Protein AF-0000000087358568 (afdb_homodimer)

Foldseek 3Di:
DAADAAWDDDPVWWDFDPDLVQAQPPPSDTWIWTAHCAAQRHRWIWTFHPDDPPDDGSNDTGTPDDGDPPVSRVVRNVVRVVVVVVVVVVVVVVVVVVVVVVVVVVVVVVVVVVVD/DAADAAWDDDPVWWDFDPDLVQAQPPPSDTWIWTAHCAAQRHRWIWTFHPDDPPDDGSNDTGTPDDGDPPVSRVVRNVVRVVVVVVVVVVVVVVVVVVVVVVVVVVVVVVVVVVVD

Radius of gyration: 25.78 Å; Cα contacts (8 Å, |Δi|>4): 373; chains: 2; bounding box: 63×75×45 Å

Structure (mmCIF, N/CA/C/O backbone):
data_AF-0000000087358568-model_v1
#
loop_
_entity.id
_entity.type
_entity.pdbx_description
1 polymer 'GRF-type domain-containing protein'
#
loop_
_atom_site.group_PDB
_atom_site.id
_atom_site.type_symbol
_atom_site.label_atom_id
_atom_site.label_alt_id
_atom_site.label_comp_id
_atom_site.label_asym_id
_atom_site.label_entity_id
_atom_site.label_seq_id
_atom_site.pdbx_PDB_ins_code
_atom_site.Cartn_x
_atom_site.Cartn_y
_atom_site.Cartn_z
_atom_site.occupancy
_atom_site.B_iso_or_equiv
_atom_site.auth_seq_id
_atom_site.auth_comp_id
_atom_site.auth_asym_id
_atom_site.auth_atom_id
_atom_site.pdbx_PDB_model_num
ATOM 1 N N . MET A 1 1 ? 24.594 1.558 10.664 1 45.16 1 MET A N 1
ATOM 2 C CA . MET A 1 1 ? 24.156 2.598 9.742 1 45.16 1 MET A CA 1
ATOM 3 C C . MET A 1 1 ? 22.781 2.271 9.172 1 45.16 1 MET A C 1
ATOM 5 O O . MET A 1 1 ? 22.516 1.134 8.773 1 45.16 1 MET A O 1
ATOM 9 N N . GLN A 1 2 ? 21.75 3.072 9.531 1 59.12 2 GLN A N 1
ATOM 10 C CA . GLN A 1 2 ? 20.391 2.723 9.133 1 59.12 2 GLN A CA 1
ATOM 11 C C . GLN A 1 2 ? 20.172 2.982 7.645 1 59.12 2 GLN A C 1
ATOM 13 O O . GLN A 1 2 ? 20.578 4.027 7.125 1 59.12 2 GLN A O 1
ATOM 18 N N . ALA A 1 3 ? 19.938 2.023 6.828 1 69.56 3 ALA A N 1
ATOM 19 C CA . ALA A 1 3 ? 19.688 2.154 5.395 1 69.56 3 ALA A CA 1
ATOM 20 C C . ALA A 1 3 ? 18.656 3.24 5.117 1 69.56 3 ALA A C 1
ATOM 22 O O . ALA A 1 3 ? 17.734 3.453 5.914 1 69.56 3 ALA A O 1
ATOM 23 N N . ASN A 1 4 ? 18.891 4.086 4.066 1 77.19 4 ASN A N 1
ATOM 24 C CA . ASN A 1 4 ? 17.906 5.062 3.629 1 77.19 4 ASN A CA 1
ATOM 25 C C . ASN A 1 4 ? 16.578 4.398 3.291 1 77.19 4 ASN A C 1
ATOM 27 O O . ASN A 1 4 ? 16.547 3.264 2.809 1 77.19 4 ASN A O 1
ATOM 31 N N . PRO A 1 5 ? 15.484 4.992 3.674 1 82.12 5 PRO A N 1
ATOM 32 C CA . PRO A 1 5 ? 14.188 4.434 3.275 1 82.12 5 PRO A CA 1
ATOM 33 C C . PRO A 1 5 ? 14.062 4.254 1.765 1 82.12 5 PRO A C 1
ATOM 35 O O . PRO A 1 5 ? 14.672 5 0.998 1 82.12 5 PRO A O 1
ATOM 38 N N . GLY A 1 6 ? 13.297 3.209 1.368 1 88.44 6 GLY A N 1
ATOM 39 C CA . GLY A 1 6 ? 12.961 3.123 -0.044 1 88.44 6 GLY A CA 1
ATOM 40 C C . GLY A 1 6 ? 12.391 4.414 -0.601 1 88.44 6 GLY A C 1
ATOM 41 O O . GLY A 1 6 ? 11.648 5.121 0.089 1 88.44 6 GLY A O 1
ATOM 42 N N . THR A 1 7 ? 12.727 4.777 -1.845 1 90.31 7 THR A N 1
ATOM 43 C CA . THR A 1 7 ? 12.422 6.113 -2.346 1 90.31 7 THR A CA 1
ATOM 44 C C . THR A 1 7 ? 11.664 6.039 -3.668 1 90.31 7 THR A C 1
ATOM 46 O O . THR A 1 7 ? 11.648 4.992 -4.32 1 90.31 7 THR A O 1
ATOM 49 N N . THR A 1 8 ? 10.922 7.184 -3.893 1 87.31 8 THR A N 1
ATOM 50 C CA . THR A 1 8 ? 10.328 7.387 -5.211 1 87.31 8 THR A CA 1
ATOM 51 C C . THR A 1 8 ? 10.664 8.781 -5.742 1 87.31 8 THR A C 1
ATOM 53 O O . THR A 1 8 ? 11.055 9.664 -4.977 1 87.31 8 THR A O 1
ATOM 56 N N . ILE A 1 9 ? 10.594 8.828 -7.074 1 84.31 9 ILE A N 1
ATOM 57 C CA . ILE A 1 9 ? 10.852 10.117 -7.699 1 84.31 9 ILE A CA 1
ATOM 58 C C . ILE A 1 9 ? 9.578 10.961 -7.707 1 84.31 9 ILE A C 1
ATOM 60 O O . ILE A 1 9 ? 8.516 10.484 -8.117 1 84.31 9 ILE A O 1
ATOM 64 N N . ASP A 1 10 ? 9.703 12.117 -7.113 1 91.62 10 ASP A N 1
ATOM 65 C CA . ASP A 1 10 ? 8.633 13.109 -7.195 1 91.62 10 ASP A CA 1
ATOM 66 C C . ASP A 1 10 ? 9.148 14.43 -7.758 1 91.62 10 ASP A C 1
ATOM 68 O O . ASP A 1 10 ? 10.031 15.062 -7.172 1 91.62 10 ASP A O 1
ATOM 72 N N . ALA A 1 11 ? 8.594 14.852 -8.82 1 91.31 11 ALA A N 1
ATOM 73 C CA . ALA A 1 11 ? 9.086 16.016 -9.547 1 91.31 11 ALA A CA 1
ATOM 74 C C . ALA A 1 11 ? 9.023 17.281 -8.68 1 91.31 11 ALA A C 1
ATOM 76 O O . ALA A 1 11 ? 9.82 18.203 -8.852 1 91.31 11 ALA A O 1
ATOM 77 N N . SER A 1 12 ? 8.07 17.328 -7.746 1 91.44 12 SER A N 1
ATOM 78 C CA . SER A 1 12 ? 7.91 18.516 -6.898 1 91.44 12 SER A CA 1
ATOM 79 C C . SER A 1 12 ? 9.023 18.594 -5.859 1 91.44 12 SER A C 1
ATOM 81 O O . SER A 1 12 ? 9.203 19.641 -5.219 1 91.44 12 SER A O 1
ATOM 83 N N . PHE A 1 13 ? 9.742 17.547 -5.66 1 94.75 13 PHE A N 1
ATOM 84 C CA . PHE A 1 13 ? 10.812 17.469 -4.672 1 94.75 13 PHE A CA 1
ATOM 85 C C . PHE A 1 13 ? 11.922 16.531 -5.141 1 94.75 13 PHE A C 1
ATOM 87 O O . PHE A 1 13 ? 11.938 15.359 -4.785 1 94.75 13 PHE A O 1
ATOM 94 N N . CYS A 1 14 ? 12.695 17 -5.945 1 93.12 14 CYS A N 1
ATOM 95 C CA . CYS A 1 14 ? 13.742 16.156 -6.523 1 93.12 14 CYS A CA 1
ATOM 96 C C . CYS A 1 14 ? 15 16.969 -6.797 1 93.12 14 CYS A C 1
ATOM 98 O O . CYS A 1 14 ? 14.977 18.203 -6.734 1 93.12 14 CYS A O 1
ATOM 100 N N . GLY A 1 15 ? 16.047 16.234 -6.945 1 91.62 15 GLY A N 1
ATOM 101 C CA . GLY A 1 15 ? 17.312 16.875 -7.305 1 91.62 15 GLY A CA 1
ATOM 102 C C . GLY A 1 15 ? 18.266 17.016 -6.137 1 91.62 15 GLY A C 1
ATOM 103 O O . GLY A 1 15 ? 17.969 16.578 -5.027 1 91.62 15 GLY A O 1
ATOM 104 N N . ARG A 1 16 ? 19.453 17.672 -6.441 1 90.88 16 ARG A N 1
ATOM 105 C CA . ARG A 1 16 ? 20.484 17.844 -5.438 1 90.88 16 ARG A CA 1
ATOM 106 C C . ARG A 1 16 ? 20.156 19.016 -4.508 1 90.88 16 ARG A C 1
ATOM 108 O O . ARG A 1 16 ? 19.547 19.984 -4.93 1 90.88 16 ARG A O 1
ATOM 115 N N . VAL A 1 17 ? 20.531 18.766 -3.258 1 90.56 17 VAL A N 1
ATOM 116 C CA . VAL A 1 17 ? 20.359 19.859 -2.316 1 90.56 17 VAL A CA 1
ATOM 117 C C . VAL A 1 17 ? 21.281 21.016 -2.684 1 90.56 17 VAL A C 1
ATOM 119 O O . VAL A 1 17 ? 22.422 20.797 -3.1 1 90.56 17 VAL A O 1
ATOM 122 N N . VAL A 1 18 ? 20.891 22.219 -2.58 1 86.62 18 VAL A N 1
ATOM 123 C CA . VAL A 1 18 ? 21.672 23.391 -2.959 1 86.62 18 VAL A CA 1
ATOM 124 C C . VAL A 1 18 ? 22.547 23.844 -1.785 1 86.62 18 VAL A C 1
ATOM 126 O O . VAL A 1 18 ?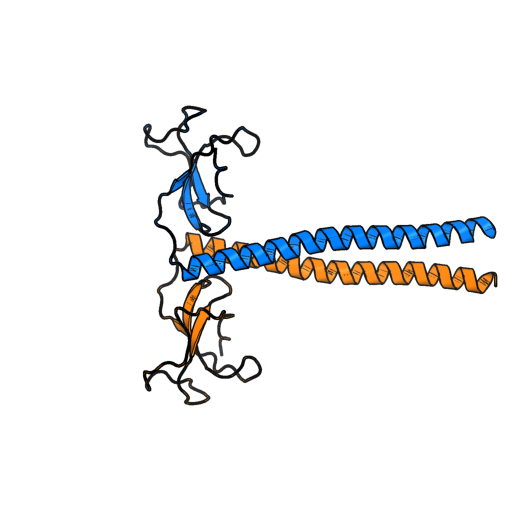 23.594 24.453 -1.98 1 86.62 18 VAL A O 1
ATOM 129 N N . ASP A 1 19 ? 22 23.5 -0.569 1 85.06 19 ASP A N 1
ATOM 130 C CA . ASP A 1 19 ? 22.719 23.875 0.644 1 85.06 19 ASP A CA 1
ATOM 131 C C . ASP A 1 19 ? 23.938 22.984 0.855 1 85.06 19 ASP A C 1
ATOM 133 O O . ASP A 1 19 ? 23.797 21.781 1.06 1 85.06 19 ASP A O 1
ATOM 137 N N . ALA A 1 20 ? 25.156 23.562 0.813 1 79.56 20 ALA A N 1
ATOM 138 C CA . ALA A 1 20 ? 26.422 22.844 0.893 1 79.56 20 ALA A CA 1
ATOM 139 C C . ALA A 1 20 ? 26.594 22.188 2.26 1 79.56 20 ALA A C 1
ATOM 141 O O . ALA A 1 20 ? 27.422 21.297 2.426 1 79.56 20 ALA A O 1
ATOM 142 N N . SER A 1 21 ? 25.797 22.547 3.201 1 86.25 21 SER A N 1
ATOM 143 C CA . SER A 1 21 ? 25.922 22 4.543 1 86.25 21 SER A CA 1
ATOM 144 C C . SER A 1 21 ? 25.25 20.625 4.652 1 86.25 21 SER A C 1
ATOM 146 O O . SER A 1 21 ? 25.5 19.875 5.598 1 86.25 21 SER A O 1
ATOM 148 N N . ILE A 1 22 ? 24.516 20.281 3.67 1 90.06 22 ILE A N 1
ATOM 149 C CA . ILE A 1 22 ? 23.812 19.016 3.701 1 90.06 22 ILE A CA 1
ATOM 150 C C . ILE A 1 22 ? 24.531 18 2.809 1 90.06 22 ILE A C 1
ATOM 152 O O . ILE A 1 22 ? 24.25 17.906 1.612 1 90.06 22 ILE A O 1
ATOM 156 N N . THR A 1 23 ? 25.609 17.406 3.387 1 88.56 23 THR A N 1
ATOM 157 C CA . THR A 1 23 ? 26.406 16.422 2.672 1 88.56 23 THR A CA 1
ATOM 158 C C . THR A 1 23 ? 26.375 15.078 3.393 1 88.56 23 THR A C 1
ATOM 160 O O . THR A 1 23 ? 26.078 15.016 4.59 1 88.56 23 THR A O 1
ATOM 163 N N . CYS A 1 24 ? 26.484 14.047 2.557 1 88.88 24 CYS A N 1
ATOM 164 C CA . CYS A 1 24 ? 26.547 12.734 3.188 1 88.88 24 CYS A CA 1
ATOM 165 C C . CYS A 1 24 ? 27.922 12.516 3.828 1 88.88 24 CYS A C 1
ATOM 167 O O . CYS A 1 24 ? 28.906 13.148 3.441 1 88.88 24 CYS A O 1
ATOM 169 N N . ARG A 1 25 ? 27.938 11.695 4.82 1 83.38 25 ARG A N 1
ATOM 170 C CA . ARG A 1 25 ? 29.109 11.516 5.668 1 83.38 25 ARG A CA 1
ATOM 171 C C . ARG A 1 25 ? 30.203 10.758 4.926 1 83.38 25 ARG A C 1
ATOM 173 O O . ARG A 1 25 ? 31.391 11.062 5.082 1 83.38 25 ARG A O 1
ATOM 180 N N . LEU A 1 26 ? 29.797 9.891 4.098 1 85.31 26 LEU A N 1
ATOM 181 C CA . LEU A 1 26 ? 30.797 9.008 3.492 1 85.31 26 LEU A CA 1
ATOM 182 C C . LEU A 1 26 ? 31.359 9.609 2.211 1 85.31 26 LEU A C 1
ATOM 184 O O . LEU A 1 26 ? 32.562 9.523 1.955 1 85.31 26 LEU A O 1
ATOM 188 N N . HIS A 1 27 ? 30.531 10.281 1.483 1 87.75 27 HIS A N 1
ATOM 189 C CA . HIS A 1 27 ? 30.938 10.75 0.165 1 87.75 27 HIS A CA 1
ATOM 190 C C . HIS A 1 27 ? 31.219 12.25 0.175 1 87.75 27 HIS A C 1
ATOM 192 O O . HIS A 1 27 ? 31.734 12.797 -0.803 1 87.75 27 HIS A O 1
ATOM 198 N N . LEU A 1 28 ? 30.875 12.844 1.197 1 86.44 28 LEU A N 1
ATOM 199 C CA . LEU A 1 28 ? 31.078 14.273 1.383 1 86.44 28 LEU A CA 1
ATOM 200 C C . LEU A 1 28 ? 30.531 15.062 0.194 1 86.44 28 LEU A C 1
ATOM 202 O O . LEU A 1 28 ? 31.156 16.031 -0.253 1 86.44 28 LEU A O 1
ATOM 206 N N . ALA A 1 29 ? 29.484 14.609 -0.396 1 87.88 29 ALA A N 1
ATOM 207 C CA . ALA A 1 29 ? 28.781 15.219 -1.527 1 87.88 29 ALA A CA 1
ATOM 208 C C . ALA A 1 29 ? 27.391 15.688 -1.131 1 87.88 29 ALA A C 1
ATOM 210 O O . ALA A 1 29 ? 26.812 15.172 -0.173 1 87.88 29 ALA A O 1
ATOM 211 N N . PRO A 1 30 ? 26.938 16.688 -1.842 1 90.5 30 PRO A N 1
ATOM 212 C CA . PRO A 1 30 ? 25.594 17.156 -1.533 1 90.5 30 PRO A CA 1
ATOM 213 C C . PRO A 1 30 ? 24.547 16.047 -1.586 1 90.5 30 PRO A C 1
ATOM 215 O O . PRO A 1 30 ? 24.609 15.18 -2.469 1 90.5 30 PRO A O 1
ATOM 218 N N . CYS A 1 31 ? 23.641 16.062 -0.651 1 91.38 31 CYS A N 1
ATOM 219 C CA . CYS A 1 31 ? 22.578 15.07 -0.596 1 91.38 31 CYS A CA 1
ATOM 220 C C . CYS A 1 31 ? 21.531 15.328 -1.675 1 91.38 31 CYS A C 1
ATOM 222 O O . CYS A 1 31 ? 21.547 16.375 -2.312 1 91.38 31 CYS A O 1
ATOM 224 N N . MET A 1 32 ? 20.797 14.305 -1.896 1 92.75 32 MET A N 1
ATOM 225 C CA . MET A 1 32 ? 19.688 14.352 -2.855 1 92.75 32 MET A CA 1
ATOM 226 C C . MET A 1 32 ? 18.344 14.445 -2.139 1 92.75 32 MET A C 1
ATOM 228 O O . MET A 1 32 ? 18.219 14.039 -0.983 1 92.75 32 MET A O 1
ATOM 232 N N . LYS A 1 33 ? 17.406 15.141 -2.865 1 94.19 33 LYS A N 1
ATOM 233 C CA . LYS A 1 33 ? 16.031 15.234 -2.393 1 94.19 33 LYS A CA 1
ATOM 234 C C . LYS A 1 33 ? 15.234 13.984 -2.777 1 94.19 33 LYS A C 1
ATOM 236 O O . LYS A 1 33 ? 15.141 13.641 -3.957 1 94.19 33 LYS A O 1
ATOM 241 N N . TYR A 1 34 ? 14.68 13.336 -1.65 1 93.44 34 TYR A N 1
ATOM 242 C CA . TYR A 1 34 ? 13.938 12.102 -1.885 1 93.44 34 TYR A CA 1
ATOM 243 C C . TYR A 1 34 ? 12.555 12.164 -1.245 1 93.44 34 TYR A C 1
ATOM 245 O O . TYR A 1 34 ? 12.328 12.953 -0.326 1 93.44 34 TYR A O 1
ATOM 253 N N . VAL A 1 35 ? 11.727 11.352 -1.866 1 96.81 35 VAL A N 1
ATOM 254 C CA . VAL A 1 35 ? 10.453 11.016 -1.228 1 96.81 35 VAL A CA 1
ATOM 255 C C . VAL A 1 35 ? 10.477 9.555 -0.774 1 96.81 35 VAL A C 1
ATOM 257 O O . VAL A 1 35 ? 10.789 8.664 -1.562 1 96.81 35 VAL A O 1
ATOM 260 N N . ALA A 1 36 ? 10.148 9.383 0.497 1 96.31 36 ALA A N 1
ATOM 261 C CA . ALA A 1 36 ? 10.133 8.023 1.019 1 96.31 36 ALA A CA 1
ATOM 262 C C . ALA A 1 36 ? 8.992 7.215 0.401 1 96.31 36 ALA A C 1
ATOM 264 O O . ALA A 1 36 ? 7.875 7.723 0.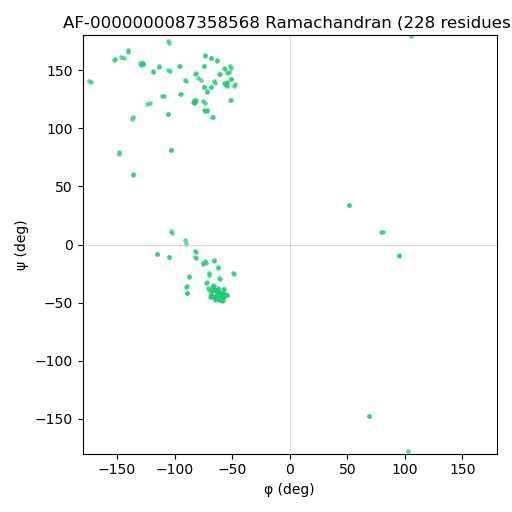25 1 96.31 36 ALA A O 1
ATOM 265 N N . PHE A 1 37 ? 9.312 6.035 0.029 1 97.44 37 PHE A N 1
ATOM 266 C CA . PHE A 1 37 ? 8.328 5.137 -0.561 1 97.44 37 PHE A CA 1
ATOM 267 C C . PHE A 1 37 ? 8.461 3.73 0.014 1 97.44 37 PHE A C 1
ATOM 269 O O . PHE A 1 37 ? 8.75 2.781 -0.717 1 97.44 37 PHE A O 1
ATOM 276 N N . GLU A 1 38 ? 8.281 3.76 1.285 1 95.81 38 GLU A N 1
ATOM 277 C CA . GLU A 1 38 ? 8.266 2.531 2.074 1 95.81 38 GLU A CA 1
ATOM 278 C C . GLU A 1 38 ? 7.859 2.807 3.518 1 95.81 38 GLU A C 1
ATOM 280 O O . GLU A 1 38 ? 8.148 3.877 4.059 1 95.81 38 GLU A O 1
ATOM 285 N N . GLY A 1 39 ? 7.117 1.971 4.016 1 96.81 39 GLY A N 1
ATOM 286 C CA . GLY A 1 39 ? 6.875 1.955 5.449 1 96.81 39 GLY A CA 1
ATOM 287 C C . GLY A 1 39 ? 6.066 3.146 5.93 1 96.81 39 GLY A C 1
ATOM 288 O O . GLY A 1 39 ? 5.266 3.705 5.18 1 96.81 39 GLY A O 1
ATOM 289 N N . ARG A 1 40 ? 6.289 3.629 7.145 1 97.25 40 ARG A N 1
ATOM 290 C CA . ARG A 1 40 ? 5.508 4.625 7.867 1 97.25 40 ARG A CA 1
ATOM 291 C C . ARG A 1 40 ? 5.762 6.027 7.32 1 97.25 40 ARG A C 1
ATOM 293 O O . ARG A 1 40 ? 4.988 6.949 7.578 1 97.25 40 ARG A O 1
ATOM 300 N N . GLY A 1 41 ? 6.797 6.129 6.598 1 97.44 41 GLY A N 1
ATOM 301 C CA . GLY A 1 41 ? 7.184 7.445 6.117 1 97.44 41 GLY A CA 1
ATOM 302 C C . GLY A 1 41 ? 6.824 7.676 4.66 1 97.44 41 GLY A C 1
ATOM 303 O O . GLY A 1 41 ? 7.211 8.688 4.07 1 97.44 41 GLY A O 1
ATOM 304 N N . THR A 1 42 ? 6.07 6.793 4.113 1 98.38 42 THR A N 1
ATOM 305 C CA . THR A 1 42 ? 5.695 6.898 2.709 1 98.38 42 THR A CA 1
ATOM 306 C C . THR A 1 42 ? 5.129 8.281 2.404 1 98.38 42 THR A C 1
ATOM 308 O O . THR A 1 42 ? 4.219 8.75 3.094 1 98.38 42 THR A O 1
ATOM 311 N N . GLY A 1 43 ? 5.719 8.922 1.464 1 97.94 43 GLY A N 1
ATOM 312 C CA . GLY A 1 43 ? 5.25 10.227 1.042 1 97.94 43 GLY A CA 1
ATOM 313 C C . GLY A 1 43 ? 5.98 11.375 1.717 1 97.94 43 GLY A C 1
ATOM 314 O O . GLY A 1 43 ? 5.82 12.531 1.332 1 97.94 43 GLY A O 1
ATOM 315 N N . ARG A 1 44 ? 6.809 11.125 2.711 1 97.88 44 ARG A N 1
ATOM 316 C CA . ARG A 1 44 ? 7.57 12.156 3.398 1 97.88 44 ARG A CA 1
ATOM 317 C C . ARG A 1 44 ? 8.836 12.516 2.621 1 97.88 44 ARG A C 1
ATOM 319 O O . ARG A 1 44 ? 9.484 11.641 2.055 1 97.88 44 ARG A O 1
ATOM 326 N N . ARG A 1 45 ? 9.188 13.75 2.709 1 96.81 45 ARG A N 1
ATOM 327 C CA . ARG A 1 45 ? 10.398 14.242 2.057 1 96.81 45 ARG A CA 1
ATOM 328 C C . ARG A 1 45 ? 11.602 14.141 2.984 1 96.81 45 ARG A C 1
ATOM 330 O O . ARG A 1 45 ? 11.484 14.359 4.191 1 96.81 45 ARG A O 1
ATOM 337 N N . PHE A 1 46 ? 12.695 13.766 2.367 1 95.44 46 PHE A N 1
ATOM 338 C CA . PHE A 1 46 ? 13.93 13.703 3.141 1 95.44 46 PHE A CA 1
ATOM 339 C C . PHE A 1 46 ? 15.141 13.938 2.246 1 95.44 46 PHE A C 1
ATOM 341 O O . PHE A 1 46 ? 15.047 13.828 1.022 1 95.44 46 PHE A O 1
ATOM 348 N N . TYR A 1 47 ? 16.266 14.328 2.846 1 93.38 47 TYR A N 1
ATOM 349 C CA . TYR A 1 47 ? 17.562 14.398 2.197 1 93.38 47 TYR A CA 1
ATOM 350 C C . TYR A 1 47 ? 18.359 13.125 2.447 1 93.38 47 TYR A C 1
ATOM 352 O O . TYR A 1 47 ? 18.453 12.648 3.584 1 93.38 47 TYR A O 1
ATOM 360 N N . GLY A 1 48 ? 18.875 12.562 1.343 1 91.31 48 GLY A N 1
ATOM 361 C CA . GLY A 1 48 ? 19.672 11.352 1.46 1 91.31 48 GLY A CA 1
ATOM 362 C C . GLY A 1 48 ? 20.875 11.328 0.527 1 91.31 48 GLY A C 1
ATOM 363 O O . GLY A 1 48 ? 21 12.203 -0.333 1 91.31 48 GLY A O 1
ATOM 364 N N . CYS A 1 49 ? 21.719 10.375 0.87 1 90.69 49 CYS A N 1
ATOM 365 C CA . CYS A 1 49 ? 22.922 10.219 0.061 1 90.69 49 CYS A CA 1
ATOM 366 C C . CYS A 1 49 ? 22.562 10.039 -1.41 1 90.69 49 CYS A C 1
ATOM 368 O O . CYS A 1 49 ? 21.656 9.281 -1.744 1 90.69 49 CYS A O 1
ATOM 370 N N . ALA A 1 50 ? 23.312 10.734 -2.309 1 85.25 50 ALA A N 1
ATOM 371 C CA . ALA A 1 50 ? 23.031 10.766 -3.744 1 85.25 50 ALA A CA 1
ATOM 372 C C . ALA A 1 50 ? 23.594 9.531 -4.441 1 85.25 50 ALA A C 1
ATOM 374 O O . ALA A 1 50 ? 23.297 9.289 -5.617 1 85.25 50 ALA A O 1
ATOM 375 N N . VAL A 1 51 ? 24.297 8.734 -3.766 1 78.19 51 VAL A N 1
ATOM 376 C CA . VAL A 1 51 ? 25 7.633 -4.418 1 78.19 51 VAL A CA 1
ATOM 377 C C . VAL A 1 51 ? 23.984 6.57 -4.848 1 78.19 51 VAL A C 1
ATOM 379 O O . VAL A 1 51 ? 23.094 6.215 -4.086 1 78.19 51 VAL A O 1
ATOM 382 N N . PRO A 1 52 ? 24.141 6.152 -6.156 1 68.12 52 PRO A N 1
ATOM 383 C CA . PRO A 1 52 ? 23.172 5.227 -6.738 1 68.12 52 PRO A CA 1
ATOM 384 C C . PRO A 1 52 ? 22.953 3.988 -5.871 1 68.12 52 PRO A C 1
ATOM 386 O O . PRO A 1 52 ? 23.781 3.664 -5.023 1 68.12 52 PRO A O 1
ATOM 389 N N . GLN A 1 53 ? 21.781 3.445 -6.039 1 61.47 53 GLN A N 1
ATOM 390 C CA . GLN A 1 53 ? 21.297 2.299 -5.281 1 61.47 53 GLN A CA 1
ATOM 391 C C . GLN A 1 53 ? 22.328 1.176 -5.254 1 61.47 53 GLN A C 1
ATOM 393 O O . GLN A 1 53 ? 22.438 0.44 -4.27 1 61.47 53 GLN A O 1
ATOM 398 N N . ASP A 1 54 ? 23.203 1.197 -6.285 1 66 54 ASP A N 1
ATOM 399 C CA . ASP A 1 54 ? 24.188 0.119 -6.395 1 66 54 ASP A CA 1
ATOM 400 C C . ASP A 1 54 ? 25.469 0.468 -5.648 1 66 54 ASP A C 1
ATOM 402 O O . ASP A 1 54 ? 26.344 -0.382 -5.484 1 66 54 ASP A O 1
ATOM 406 N N . GLY A 1 55 ? 25.438 1.608 -5.07 1 74.25 55 GLY A N 1
ATOM 407 C CA . GLY A 1 55 ? 26.594 2.021 -4.305 1 74.25 55 GLY A CA 1
ATOM 408 C C . GLY A 1 55 ? 26.391 1.93 -2.805 1 74.25 55 GLY A C 1
ATOM 409 O O . GLY A 1 55 ? 25.344 1.461 -2.346 1 74.25 55 GLY A O 1
ATOM 410 N N . ILE A 1 56 ? 27.422 2.16 -2.047 1 77 56 ILE A N 1
ATOM 411 C CA . ILE A 1 56 ? 27.359 2.146 -0.589 1 77 56 ILE A CA 1
ATOM 412 C C . ILE A 1 56 ? 26.5 3.316 -0.106 1 77 56 ILE A C 1
ATOM 414 O O . ILE A 1 56 ? 26.828 4.48 -0.366 1 77 56 ILE A O 1
ATOM 418 N N . ASP A 1 57 ? 25.328 3.018 0.418 1 75.75 57 ASP A N 1
ATOM 419 C CA . ASP A 1 57 ? 24.484 4.051 0.989 1 75.75 57 ASP A CA 1
ATOM 420 C C . ASP A 1 57 ? 25 4.512 2.348 1 75.75 57 ASP A C 1
ATOM 422 O O . ASP A 1 57 ? 25.281 3.688 3.221 1 75.75 57 ASP A O 1
ATOM 426 N N . CYS A 1 58 ? 25.266 5.734 2.537 1 83.25 58 CYS A N 1
ATOM 427 C CA . CYS A 1 58 ? 25.797 6.32 3.766 1 83.25 58 CYS A CA 1
ATOM 428 C C . CYS A 1 58 ? 24.812 6.125 4.922 1 83.25 58 CYS A C 1
ATOM 430 O O . CYS A 1 58 ? 25.203 6.223 6.09 1 83.25 58 CYS A O 1
ATOM 432 N N . GLY A 1 59 ? 23.578 5.859 4.582 1 79.44 59 GLY A N 1
ATOM 433 C CA . GLY A 1 59 ? 22.547 5.68 5.598 1 79.44 59 GLY A CA 1
ATOM 434 C C . GLY A 1 59 ? 22.031 6.992 6.164 1 79.44 59 GLY A C 1
ATOM 435 O O . GLY A 1 59 ? 21.359 7.004 7.191 1 79.44 59 GLY A O 1
ATOM 436 N N . VAL A 1 60 ? 22.438 8.039 5.48 1 83 60 VAL A N 1
ATOM 437 C CA . VAL A 1 60 ? 22 9.344 5.984 1 83 60 VAL A CA 1
ATOM 438 C C . VAL A 1 60 ? 20.578 9.633 5.5 1 83 60 VAL A C 1
ATOM 440 O O . VAL A 1 60 ? 20.266 9.469 4.316 1 83 60 VAL A O 1
ATOM 443 N N . ALA A 1 61 ? 19.688 9.891 6.387 1 88.12 61 ALA A N 1
ATOM 444 C CA . ALA A 1 61 ? 18.359 10.375 6.074 1 88.12 61 ALA A CA 1
ATOM 445 C C . ALA A 1 61 ? 17.953 11.516 7.008 1 88.12 61 ALA A C 1
ATOM 447 O O . ALA A 1 61 ? 17.844 11.32 8.219 1 88.12 61 ALA A O 1
ATOM 448 N N . GLN A 1 62 ? 17.906 12.664 6.434 1 92.56 62 GLN A N 1
ATOM 449 C CA . GLN A 1 62 ? 17.422 13.82 7.18 1 92.56 62 GLN A CA 1
ATOM 450 C C . GLN A 1 62 ? 16.016 14.211 6.734 1 92.56 62 GLN A C 1
ATOM 452 O O . GLN A 1 62 ? 15.844 14.836 5.68 1 92.56 62 GLN A O 1
ATOM 457 N N . TRP A 1 63 ? 15.039 14.047 7.594 1 95.56 63 TRP A N 1
ATOM 458 C CA . TRP A 1 63 ? 13.633 14.266 7.25 1 95.56 63 TRP A CA 1
ATOM 459 C C . TRP A 1 63 ? 13.328 15.758 7.141 1 95.56 63 TRP A C 1
ATOM 461 O O . TRP A 1 63 ? 13.766 16.547 7.977 1 95.56 63 TRP A O 1
ATOM 471 N N . VAL A 1 64 ? 12.625 16.016 6.113 1 95.88 64 VAL A N 1
ATOM 472 C CA . VAL A 1 64 ? 12.133 17.375 5.891 1 95.88 64 VAL A CA 1
ATOM 473 C C . VAL A 1 64 ? 10.773 17.547 6.566 1 95.88 64 VAL A C 1
ATOM 475 O O . VAL A 1 64 ? 10.523 18.562 7.223 1 95.88 64 VAL A O 1
ATOM 478 N N . ASP A 1 65 ? 9.984 16.578 6.445 1 97.19 65 ASP A N 1
ATOM 479 C CA . ASP A 1 65 ? 8.617 16.625 6.969 1 97.19 65 ASP A CA 1
ATOM 480 C C . ASP A 1 65 ? 8.539 15.984 8.352 1 97.19 65 ASP A C 1
ATOM 482 O O . ASP A 1 65 ? 9.289 15.055 8.656 1 97.19 65 ASP A O 1
ATOM 486 N N . ALA A 1 66 ? 7.543 16.438 9.133 1 97.56 66 ALA A N 1
ATOM 487 C CA . ALA A 1 66 ? 7.211 15.797 10.398 1 97.56 66 ALA A CA 1
ATOM 488 C C . ALA A 1 66 ? 6.605 14.414 10.156 1 97.56 66 ALA A C 1
ATOM 490 O O . ALA A 1 66 ? 6.156 14.109 9.055 1 97.56 66 ALA A O 1
ATOM 491 N N . PRO A 1 67 ? 6.672 13.617 11.25 1 97.88 67 PRO A N 1
ATOM 492 C CA . PRO A 1 67 ? 6.012 12.312 11.094 1 97.88 67 PRO A CA 1
ATOM 493 C C . PRO A 1 67 ? 4.52 12.445 10.797 1 97.88 67 PRO A C 1
ATOM 495 O O . PRO A 1 67 ? 3.873 13.391 11.266 1 97.88 67 PRO A O 1
ATOM 498 N N . TRP A 1 68 ? 4.082 11.547 10.055 1 98.06 68 TRP A N 1
ATOM 499 C CA . TRP A 1 68 ? 2.643 11.477 9.812 1 98.06 68 TRP A CA 1
ATOM 500 C C . TRP A 1 68 ? 1.889 11.188 11.109 1 98.06 68 TRP A C 1
ATOM 502 O O . TRP A 1 68 ? 2.463 10.656 12.062 1 98.06 68 TRP A O 1
ATOM 512 N N . PRO A 1 69 ? 0.527 11.562 11.086 1 97 69 PRO A N 1
ATOM 513 C CA . PRO A 1 69 ? -0.271 11.133 12.242 1 97 69 PRO A CA 1
ATOM 514 C C . PRO A 1 69 ? -0.235 9.625 12.453 1 97 69 PRO A C 1
ATOM 516 O O . PRO A 1 69 ? -0.099 8.859 11.492 1 97 69 PRO A O 1
ATOM 519 N N . SER A 1 70 ? -0.411 9.227 13.703 1 96.75 70 SER A N 1
ATOM 520 C CA . SER A 1 70 ? -0.262 7.824 14.078 1 96.75 70 SER A CA 1
ATOM 521 C C . SER A 1 70 ? -1.207 6.938 13.273 1 96.75 70 SER A C 1
ATOM 523 O O . SER A 1 70 ? -0.846 5.82 12.898 1 96.75 70 SER A O 1
ATOM 525 N N . ILE A 1 71 ? -2.367 7.422 13.047 1 96.81 71 ILE A N 1
ATOM 526 C CA . ILE A 1 71 ? -3.359 6.621 12.336 1 96.81 71 ILE A CA 1
ATOM 527 C C . ILE A 1 71 ? -2.877 6.344 10.914 1 96.81 71 ILE A C 1
ATOM 529 O O . ILE A 1 71 ? -2.975 5.215 10.43 1 96.81 71 ILE A O 1
ATOM 533 N N . LEU A 1 72 ? -2.373 7.355 10.273 1 97.75 72 LEU A N 1
ATOM 534 C CA . LEU A 1 72 ? -1.848 7.172 8.93 1 97.75 72 LEU A CA 1
ATOM 535 C C . LEU A 1 72 ? -0.645 6.234 8.938 1 97.75 72 LEU A C 1
ATOM 537 O O . LEU A 1 72 ? -0.496 5.402 8.039 1 97.75 72 LEU A O 1
ATOM 541 N N . GLN A 1 73 ? 0.194 6.355 9.922 1 97.88 73 GLN A N 1
ATOM 542 C CA . GLN A 1 73 ? 1.358 5.48 10.008 1 97.88 73 GLN A CA 1
ATOM 543 C C . GLN A 1 73 ? 0.941 4.016 10.078 1 97.88 73 GLN A C 1
ATOM 545 O O . GLN A 1 73 ? 1.531 3.164 9.406 1 97.88 73 GLN A O 1
ATOM 550 N N . ARG A 1 74 ? 0.004 3.754 10.867 1 97.06 74 ARG A N 1
ATOM 551 C CA . ARG A 1 74 ? -0.483 2.385 10.992 1 97.06 74 ARG A CA 1
ATOM 552 C C . ARG A 1 74 ? -1.071 1.889 9.672 1 97.06 74 ARG A C 1
ATOM 554 O O . ARG A 1 74 ? -0.877 0.731 9.297 1 97.06 74 ARG A O 1
ATOM 561 N N . CYS A 1 75 ? -1.783 2.738 9.008 1 97.94 75 CYS A N 1
ATOM 562 C CA . CYS A 1 75 ? -2.352 2.361 7.719 1 97.94 75 CYS A CA 1
ATOM 563 C C . CYS A 1 75 ? -1.253 2.07 6.703 1 97.94 75 CYS A C 1
ATOM 565 O O . CYS A 1 75 ? -1.332 1.091 5.957 1 97.94 75 CYS A O 1
ATOM 567 N N . LEU A 1 76 ? -0.285 2.891 6.672 1 98.06 76 LEU A N 1
ATOM 568 C CA . LEU A 1 76 ? 0.826 2.711 5.746 1 98.06 76 LEU A CA 1
ATOM 569 C C . LEU A 1 76 ? 1.554 1.399 6.016 1 98.06 76 LEU A C 1
ATOM 571 O O . LEU A 1 76 ? 1.872 0.657 5.086 1 98.06 76 LEU A O 1
ATOM 575 N N . GLU A 1 77 ? 1.785 1.128 7.242 1 97.25 77 GLU A N 1
ATOM 576 C CA . GLU A 1 77 ? 2.402 -0.144 7.609 1 97.25 77 GLU A CA 1
ATOM 577 C C . GLU A 1 77 ? 1.565 -1.323 7.121 1 97.25 77 GLU A C 1
ATOM 579 O O . GLU A 1 77 ? 2.102 -2.285 6.566 1 97.25 77 GLU A O 1
ATOM 584 N N . LYS A 1 78 ? 0.349 -1.226 7.273 1 97.44 78 LYS A N 1
ATOM 585 C CA . LYS A 1 78 ? -0.556 -2.311 6.902 1 97.44 78 LYS A CA 1
ATOM 586 C C . LYS A 1 78 ? -0.57 -2.525 5.395 1 97.44 78 LYS A C 1
ATOM 588 O O . LYS A 1 78 ? -0.536 -3.664 4.922 1 97.44 78 LYS A O 1
ATOM 593 N N . ILE A 1 79 ? -0.649 -1.487 4.648 1 97.5 79 ILE A N 1
ATOM 594 C CA . ILE A 1 79 ? -0.731 -1.649 3.199 1 97.5 79 ILE A CA 1
ATOM 595 C C . ILE A 1 79 ? 0.58 -2.225 2.67 1 97.5 79 ILE A C 1
ATOM 597 O O . ILE A 1 79 ? 0.576 -3.072 1.773 1 97.5 79 ILE A O 1
ATOM 601 N N . TRP A 1 80 ? 1.677 -1.845 3.219 1 97.69 80 TRP A N 1
ATOM 602 C CA . TRP A 1 80 ? 2.957 -2.412 2.803 1 97.69 80 TRP A CA 1
ATOM 603 C C . TRP A 1 80 ? 3.047 -3.887 3.182 1 97.69 80 TRP A C 1
ATOM 605 O O . TRP A 1 80 ? 3.588 -4.695 2.426 1 97.69 80 TRP A O 1
ATOM 615 N N . GLU A 1 81 ? 2.559 -4.219 4.34 1 97.5 81 GLU A N 1
ATOM 616 C CA . GLU A 1 81 ? 2.5 -5.621 4.73 1 97.5 81 GLU A CA 1
ATOM 617 C C . GLU A 1 81 ? 1.664 -6.434 3.746 1 97.5 81 GLU A C 1
ATOM 619 O O . GLU A 1 81 ? 2.076 -7.516 3.316 1 97.5 81 GLU A O 1
ATOM 624 N N . MET A 1 82 ? 0.542 -5.879 3.426 1 97.38 82 MET A N 1
ATOM 625 C CA . MET A 1 82 ? -0.336 -6.547 2.469 1 97.38 82 MET A CA 1
ATOM 626 C C . MET A 1 82 ? 0.362 -6.727 1.125 1 97.38 82 MET A C 1
ATOM 628 O O . MET A 1 82 ? 0.296 -7.805 0.527 1 97.38 82 MET A O 1
ATOM 632 N N . PHE A 1 83 ? 1.004 -5.703 0.671 1 97.56 83 PHE A N 1
ATOM 633 C CA . PHE A 1 83 ? 1.728 -5.793 -0.592 1 97.56 83 PHE A CA 1
ATOM 634 C C . PHE A 1 83 ? 2.809 -6.867 -0.523 1 97.56 83 PHE A C 1
ATOM 636 O O . PHE A 1 83 ? 2.914 -7.707 -1.42 1 97.56 83 PHE A O 1
ATOM 643 N N . HIS A 1 84 ? 3.592 -6.848 0.532 1 97.44 84 HIS A N 1
ATOM 644 C CA . HIS A 1 84 ? 4.684 -7.809 0.666 1 97.44 84 HIS A CA 1
ATOM 645 C C . HIS A 1 84 ? 4.152 -9.234 0.773 1 97.44 84 HIS A C 1
ATOM 647 O O . HIS A 1 84 ? 4.75 -10.164 0.231 1 97.44 84 HIS A O 1
ATOM 653 N N . GLU A 1 85 ? 3.104 -9.422 1.461 1 97.25 85 GLU A N 1
ATOM 654 C CA . GLU A 1 85 ? 2.488 -10.742 1.577 1 97.25 85 GLU A CA 1
ATOM 655 C C . GLU A 1 85 ? 2.082 -11.289 0.21 1 97.25 85 GLU A C 1
ATOM 657 O O . GLU A 1 85 ? 2.357 -12.445 -0.111 1 97.25 85 GLU A O 1
ATOM 662 N N . GLU A 1 86 ? 1.482 -10.43 -0.552 1 96.88 86 GLU A N 1
ATOM 663 C CA . GLU A 1 86 ? 1.048 -10.859 -1.876 1 96.88 86 GLU A CA 1
ATOM 664 C C . GLU A 1 86 ? 2.24 -11.125 -2.791 1 96.88 86 GLU A C 1
ATOM 666 O O . GLU A 1 86 ? 2.24 -12.086 -3.562 1 96.88 86 GLU A O 1
ATOM 671 N N . ASN A 1 87 ? 3.143 -10.258 -2.709 1 96.19 87 ASN A N 1
ATOM 672 C CA . ASN A 1 87 ? 4.344 -10.406 -3.527 1 96.19 87 ASN A CA 1
ATOM 673 C C . ASN A 1 87 ? 5.098 -11.688 -3.191 1 96.19 87 ASN A C 1
ATOM 675 O O . ASN A 1 87 ? 5.43 -12.469 -4.082 1 96.19 87 ASN A O 1
ATOM 679 N N . CYS A 1 88 ? 5.301 -11.961 -1.963 1 96.88 88 CYS A N 1
ATOM 680 C CA . CYS A 1 88 ? 5.965 -13.188 -1.516 1 96.88 88 CYS A CA 1
ATOM 681 C C . CYS A 1 88 ? 5.125 -14.414 -1.84 1 96.88 88 CYS A C 1
ATOM 683 O O . CYS A 1 88 ? 5.652 -15.422 -2.309 1 96.88 88 CYS A O 1
ATOM 685 N N . GLY A 1 89 ? 3.846 -14.297 -1.557 1 95.94 89 GLY A N 1
ATOM 686 C CA . GLY A 1 89 ? 2.943 -15.391 -1.872 1 95.94 89 GLY A CA 1
ATOM 687 C C . GLY A 1 89 ? 3 -15.812 -3.328 1 95.94 89 GLY A C 1
ATOM 688 O O . GLY A 1 89 ? 3.041 -17 -3.635 1 95.94 89 GLY A O 1
ATOM 689 N N . ARG A 1 90 ? 3.035 -14.938 -4.195 1 96.06 90 ARG A N 1
ATOM 690 C CA . ARG A 1 90 ? 3.082 -15.227 -5.625 1 96.06 90 ARG A CA 1
ATOM 691 C C . ARG A 1 90 ? 4.355 -15.977 -5.996 1 96.06 90 ARG A C 1
ATOM 693 O O . ARG A 1 90 ? 4.32 -16.922 -6.785 1 96.06 90 ARG A O 1
ATOM 700 N N . VAL A 1 91 ? 5.418 -15.547 -5.363 1 96.56 91 VAL A N 1
ATOM 701 C CA . VAL A 1 91 ? 6.707 -16.188 -5.594 1 96.56 91 VAL A CA 1
ATOM 702 C C . VAL A 1 91 ? 6.664 -17.625 -5.098 1 96.56 91 VAL A C 1
ATOM 704 O O . VAL A 1 91 ? 7.086 -18.547 -5.801 1 96.56 91 VAL A O 1
ATOM 707 N N . ILE A 1 92 ? 6.164 -17.797 -3.979 1 97.06 92 ILE A N 1
ATOM 708 C CA . ILE A 1 92 ? 6.078 -19.125 -3.355 1 97.06 92 ILE A CA 1
ATOM 709 C C . ILE A 1 92 ? 5.164 -20.016 -4.184 1 97.06 92 ILE A C 1
ATOM 711 O O . ILE A 1 92 ? 5.488 -21.188 -4.43 1 97.06 92 ILE A O 1
ATOM 715 N N . ASP A 1 93 ? 4.07 -19.469 -4.531 1 96.31 93 ASP A N 1
ATOM 716 C CA . ASP A 1 93 ? 3.121 -20.219 -5.34 1 96.31 93 ASP A CA 1
ATOM 717 C C . ASP A 1 93 ? 3.762 -20.688 -6.645 1 96.31 93 ASP A C 1
ATOM 719 O O . ASP A 1 93 ? 3.549 -21.828 -7.074 1 96.31 93 ASP A O 1
ATOM 723 N N . HIS A 1 94 ? 4.496 -19.844 -7.219 1 95.62 94 HIS A N 1
ATOM 724 C CA . HIS A 1 94 ? 5.18 -20.203 -8.453 1 95.62 94 HIS A CA 1
ATOM 725 C C . HIS A 1 94 ? 6.125 -21.375 -8.242 1 95.62 94 HIS A C 1
ATOM 727 O O . HIS A 1 94 ? 6.145 -22.312 -9.039 1 95.62 94 HIS A O 1
ATOM 733 N N . ALA A 1 95 ? 6.867 -21.359 -7.258 1 96.44 95 ALA A N 1
ATOM 734 C CA . ALA A 1 95 ? 7.809 -22.422 -6.949 1 96.44 95 ALA A CA 1
ATOM 735 C C . ALA A 1 95 ? 7.078 -23.75 -6.715 1 96.44 95 ALA A C 1
ATOM 737 O O . ALA A 1 95 ? 7.516 -24.797 -7.184 1 96.44 95 ALA A O 1
ATOM 738 N N . LYS A 1 96 ? 6.066 -23.703 -5.945 1 95.81 96 LYS A N 1
ATOM 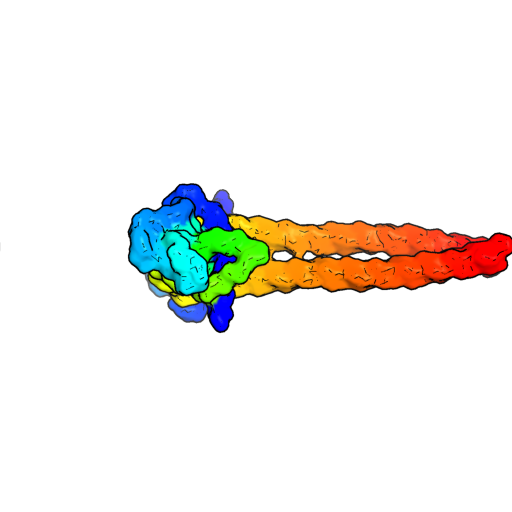739 C CA . LYS A 1 96 ? 5.262 -24.891 -5.656 1 95.81 96 LYS A CA 1
ATOM 740 C C . LYS A 1 96 ? 4.691 -25.484 -6.938 1 95.81 96 LYS A C 1
ATOM 742 O O . LYS A 1 96 ? 4.754 -26.703 -7.137 1 95.81 96 LYS A O 1
ATOM 747 N N . TYR A 1 97 ? 4.156 -24.641 -7.711 1 94.06 97 TYR A N 1
ATOM 748 C CA . TYR A 1 97 ? 3.559 -25.078 -8.961 1 94.06 97 TYR A CA 1
ATOM 749 C C . TYR A 1 97 ? 4.605 -25.719 -9.867 1 94.06 97 TYR A C 1
ATOM 751 O O . TYR A 1 97 ? 4.367 -26.766 -10.461 1 94.06 97 TYR A O 1
ATOM 759 N N . LYS A 1 98 ? 5.668 -25.109 -9.977 1 95.81 98 LYS A N 1
ATOM 760 C CA . LYS A 1 98 ? 6.754 -25.656 -10.781 1 95.81 98 LYS A CA 1
ATOM 761 C C . LYS A 1 98 ? 7.148 -27.062 -10.297 1 95.81 98 LYS A C 1
ATOM 763 O O . LYS A 1 98 ? 7.355 -27.969 -11.102 1 95.81 98 LYS A O 1
ATOM 768 N N . LYS A 1 99 ? 7.25 -27.266 -9.078 1 96.94 99 LYS A N 1
ATOM 769 C CA . LYS A 1 99 ? 7.609 -28.562 -8.5 1 96.94 99 LYS A CA 1
ATOM 770 C C . LYS A 1 99 ? 6.562 -29.625 -8.836 1 96.94 99 LYS A C 1
ATOM 772 O O . LYS A 1 99 ? 6.906 -30.75 -9.203 1 96.94 99 LYS A O 1
ATOM 777 N N . GLU A 1 100 ? 5.359 -29.219 -8.703 1 96.19 100 GLU A N 1
ATOM 778 C CA . GLU A 1 100 ? 4.27 -30.141 -9.008 1 96.19 100 GLU A CA 1
ATOM 779 C C . GLU A 1 100 ? 4.266 -30.516 -10.484 1 96.19 100 GLU A C 1
ATOM 781 O O . GLU A 1 100 ? 4.082 -31.688 -10.828 1 96.19 100 GLU A O 1
ATOM 786 N N . LEU A 1 101 ? 4.367 -29.625 -11.289 1 95.56 101 LEU A N 1
ATOM 787 C CA . LEU A 1 101 ? 4.402 -29.891 -12.727 1 95.56 101 LEU A CA 1
ATOM 788 C C . LEU A 1 101 ? 5.59 -30.766 -13.086 1 95.56 101 LEU A C 1
ATOM 790 O O . LEU A 1 101 ? 5.461 -31.688 -13.898 1 95.56 101 LEU A O 1
ATOM 794 N N . ASP A 1 102 ? 6.73 -30.516 -12.523 1 96.31 102 ASP A N 1
ATOM 795 C CA . ASP A 1 102 ? 7.91 -31.344 -12.758 1 96.31 102 ASP A CA 1
ATOM 796 C C . ASP A 1 102 ? 7.652 -32.781 -12.359 1 96.31 102 ASP A C 1
ATOM 798 O O . ASP A 1 102 ? 8.055 -33.719 -13.07 1 96.31 102 ASP A O 1
ATOM 802 N N . LYS A 1 103 ? 7.039 -32.969 -11.258 1 96.06 103 LYS A N 1
ATOM 803 C CA . LYS A 1 103 ? 6.715 -34.281 -10.773 1 96.06 103 LYS A CA 1
ATOM 804 C C . LYS A 1 103 ? 5.832 -35.031 -11.766 1 96.06 103 LYS A C 1
ATOM 806 O O . LYS A 1 103 ? 6.121 -36.188 -12.133 1 96.06 103 LYS A O 1
ATOM 811 N N . VAL A 1 104 ? 4.746 -34.406 -12.266 1 95.31 104 VAL A N 1
ATOM 812 C CA . VAL A 1 104 ? 3.805 -35.094 -13.156 1 95.31 104 VAL A CA 1
ATOM 813 C C . VAL A 1 104 ? 4.461 -35.312 -14.516 1 95.31 104 VAL A C 1
ATOM 815 O O . VAL A 1 104 ? 4.23 -36.344 -15.156 1 95.31 104 VAL A O 1
ATOM 818 N N . ASN A 1 105 ? 5.207 -34.344 -14.898 1 94.69 105 ASN A N 1
ATOM 819 C CA . ASN A 1 105 ? 5.922 -34.531 -16.156 1 94.69 105 ASN A CA 1
ATOM 820 C C . ASN A 1 105 ? 6.898 -35.688 -16.094 1 94.69 105 ASN A C 1
ATOM 822 O O . ASN A 1 105 ? 7.047 -36.438 -17.062 1 94.69 105 ASN A O 1
ATOM 826 N N . LYS A 1 106 ? 7.562 -35.875 -14.961 1 95.75 106 LYS A N 1
ATOM 827 C CA . LYS A 1 106 ? 8.461 -37 -14.781 1 95.75 106 LYS A CA 1
ATOM 828 C C . LYS A 1 106 ? 7.695 -38.312 -14.836 1 95.75 106 LYS A C 1
ATOM 830 O O . LYS A 1 106 ? 8.172 -39.312 -15.43 1 95.75 106 LYS A O 1
ATOM 835 N N . GLN A 1 107 ? 6.602 -38.375 -14.227 1 94 107 GLN A N 1
ATOM 836 C CA . GLN A 1 107 ? 5.746 -39.531 -14.281 1 94 107 GLN A CA 1
ATOM 837 C C . GLN A 1 107 ? 5.336 -39.844 -15.719 1 94 107 GLN A C 1
ATOM 839 O O . GLN A 1 107 ? 5.348 -41.031 -16.125 1 94 107 GLN A O 1
ATOM 844 N N . LEU A 1 108 ? 4.961 -38.844 -16.438 1 92.38 108 LEU A N 1
ATOM 845 C CA . LEU A 1 108 ? 4.559 -39 -17.828 1 92.38 108 LEU A CA 1
ATOM 846 C C . LEU A 1 108 ? 5.715 -39.5 -18.672 1 92.38 108 LEU A C 1
ATOM 848 O O . LEU A 1 108 ? 5.535 -40.406 -19.5 1 92.38 108 LEU A O 1
ATOM 852 N N . ASP A 1 109 ? 6.871 -38.906 -18.453 1 92.44 109 ASP A N 1
ATOM 853 C CA . ASP A 1 109 ? 8.055 -39.344 -19.172 1 92.44 109 ASP A CA 1
ATOM 854 C C . ASP A 1 109 ? 8.375 -40.812 -18.875 1 92.44 109 ASP A C 1
ATOM 856 O O . ASP A 1 109 ? 8.695 -41.562 -19.797 1 92.44 109 ASP A O 1
ATOM 860 N N . THR A 1 110 ? 8.328 -41.219 -17.594 1 91.88 110 THR A N 1
ATOM 861 C CA . THR A 1 110 ? 8.617 -42.594 -17.172 1 91.88 110 THR A CA 1
ATOM 862 C C . THR A 1 110 ? 7.637 -43.562 -17.828 1 91.88 110 THR A C 1
ATOM 864 O O . THR A 1 110 ? 8.047 -44.625 -18.328 1 91.88 110 THR A O 1
ATOM 867 N N . LEU A 1 111 ? 6.449 -43.219 -17.891 1 87 111 LEU A N 1
ATOM 868 C CA . LEU A 1 111 ? 5.438 -44.062 -18.5 1 87 111 LEU A CA 1
ATOM 869 C C . LEU A 1 111 ? 5.652 -44.156 -20.016 1 87 111 LEU A C 1
ATOM 871 O O . LEU A 1 111 ? 5.508 -45.219 -20.594 1 87 111 LEU A O 1
ATOM 875 N N . GLY A 1 112 ? 5.895 -43.031 -20.531 1 84.31 112 GLY A N 1
ATOM 876 C CA . GLY A 1 112 ? 6.195 -43 -21.953 1 84.31 112 GLY A CA 1
ATOM 877 C C . GLY A 1 112 ? 7.379 -43.875 -22.312 1 84.31 112 GLY A C 1
ATOM 878 O O . GLY A 1 112 ? 7.352 -44.594 -23.328 1 84.31 112 GLY A O 1
ATOM 879 N N . ASP A 1 113 ? 8.469 -43.812 -21.453 1 87.56 113 ASP A N 1
ATOM 880 C CA . ASP A 1 113 ? 9.68 -44.594 -21.688 1 87.56 113 ASP A CA 1
ATOM 881 C C . ASP A 1 113 ? 9.398 -46.094 -21.531 1 87.56 113 ASP A C 1
ATOM 883 O O . ASP A 1 113 ? 10 -46.938 -22.234 1 87.56 113 ASP A O 1
ATOM 887 N N . GLN A 1 114 ? 8.547 -46.469 -20.656 1 83.94 114 GLN A N 1
ATOM 888 C CA . GLN A 1 114 ? 8.227 -47.875 -20.391 1 83.94 114 GLN A CA 1
ATOM 889 C C . GLN A 1 114 ? 7.461 -48.469 -21.562 1 83.94 114 GLN A C 1
ATOM 891 O O . GLN A 1 114 ? 7.566 -49.688 -21.812 1 83.94 114 GLN A O 1
ATOM 896 N N . TYR A 1 115 ? 6.758 -47.75 -22.344 1 79.62 115 TYR A N 1
ATOM 897 C CA . TYR A 1 115 ? 5.898 -48.344 -23.375 1 79.62 115 TYR A CA 1
ATOM 898 C C . TYR A 1 115 ? 6.375 -47.969 -24.766 1 79.62 115 TYR A C 1
ATOM 900 O O . TYR A 1 115 ? 5.707 -48.25 -25.766 1 79.62 115 TYR A O 1
ATOM 908 N N . SER A 1 116 ? 7.348 -47.062 -24.891 1 67.38 116 SER A N 1
ATOM 909 C CA . SER A 1 116 ? 7.996 -46.938 -26.188 1 67.38 116 SER A CA 1
ATOM 910 C C . SER A 1 116 ? 8.883 -48.156 -26.484 1 67.38 116 SER A C 1
ATOM 912 O O . SER A 1 116 ? 9.406 -48.781 -25.578 1 67.38 116 SER A O 1
ATOM 914 N N . MET B 1 1 ? -24.516 6.98 -7.031 1 43.66 1 MET B N 1
ATOM 915 C CA . MET B 1 1 ? -24.125 7.07 -5.625 1 43.66 1 MET B CA 1
ATOM 916 C C . MET B 1 1 ? -22.703 6.574 -5.426 1 43.66 1 MET B C 1
ATOM 918 O O . MET B 1 1 ? -22.312 5.543 -5.977 1 43.66 1 MET B O 1
ATOM 922 N N . GLN B 1 2 ? -21.781 7.504 -5.051 1 57.12 2 GLN B N 1
ATOM 923 C CA . GLN B 1 2 ? -20.375 7.117 -4.996 1 57.12 2 GLN B CA 1
ATOM 924 C C . GLN B 1 2 ? -20.094 6.195 -3.812 1 57.12 2 GLN B C 1
ATOM 926 O O . GLN B 1 2 ? -20.578 6.438 -2.705 1 57.12 2 GLN B O 1
ATOM 931 N N . ALA B 1 3 ? -19.734 4.996 -3.957 1 67.81 3 ALA B N 1
ATOM 932 C CA . ALA B 1 3 ? -19.422 4.039 -2.9 1 67.81 3 ALA B CA 1
ATOM 933 C C . ALA B 1 3 ? -18.469 4.645 -1.875 1 67.81 3 ALA B C 1
ATOM 935 O O . ALA B 1 3 ? -17.625 5.461 -2.221 1 67.81 3 ALA B O 1
ATOM 936 N N . ASN B 1 4 ? -18.75 4.406 -0.56 1 76.19 4 ASN B N 1
ATOM 937 C CA . ASN B 1 4 ? -17.828 4.824 0.49 1 76.19 4 ASN B CA 1
ATOM 938 C C . ASN B 1 4 ? -16.438 4.219 0.294 1 76.19 4 ASN B C 1
ATOM 940 O O . ASN B 1 4 ? -16.312 3.111 -0.232 1 76.19 4 ASN B O 1
ATOM 944 N N . PRO B 1 5 ? -15.398 4.965 0.505 1 79.94 5 PRO B N 1
ATOM 945 C CA . PRO B 1 5 ? -14.055 4.375 0.433 1 79.94 5 PRO B CA 1
ATOM 946 C C . PRO B 1 5 ? -13.906 3.141 1.319 1 79.94 5 PRO B C 1
ATOM 948 O O . PRO B 1 5 ? -14.578 3.031 2.35 1 79.94 5 PRO B O 1
ATOM 951 N N . GLY B 1 6 ? -13.062 2.205 0.861 1 87.25 6 GLY B N 1
ATOM 952 C CA . GLY B 1 6 ? -12.711 1.115 1.757 1 87.25 6 GLY B CA 1
ATOM 953 C C . GLY B 1 6 ? -12.234 1.591 3.119 1 87.25 6 GLY B C 1
ATOM 954 O O . GLY B 1 6 ? -11.578 2.629 3.227 1 87.25 6 GLY B O 1
ATOM 955 N N . THR B 1 7 ? -12.586 0.888 4.199 1 89.06 7 THR B N 1
ATOM 956 C CA . THR B 1 7 ? -12.391 1.414 5.543 1 89.06 7 THR B CA 1
ATOM 957 C C . THR B 1 7 ? -11.625 0.413 6.41 1 89.06 7 THR B C 1
ATOM 959 O O . THR B 1 7 ? -11.531 -0.766 6.062 1 89.06 7 THR B O 1
ATOM 962 N N . THR B 1 8 ? -10.969 1.037 7.43 1 84.38 8 THR B N 1
ATOM 963 C CA . THR B 1 8 ? -10.383 0.21 8.477 1 84.38 8 THR B CA 1
ATOM 964 C C . THR B 1 8 ? -10.805 0.706 9.859 1 84.38 8 THR B C 1
ATOM 966 O O . THR B 1 8 ? -11.234 1.852 10.008 1 84.38 8 THR B O 1
ATOM 969 N N . ILE B 1 9 ? -10.766 -0.261 10.758 1 80.69 9 ILE B N 1
ATOM 970 C CA . ILE B 1 9 ? -11.109 0.11 12.125 1 80.69 9 ILE B CA 1
ATOM 971 C C . ILE B 1 9 ? -9.883 0.695 12.828 1 80.69 9 ILE B C 1
ATOM 973 O O . ILE B 1 9 ? -8.805 0.095 12.812 1 80.69 9 ILE B O 1
ATOM 977 N N . ASP B 1 10 ? -10.047 1.912 13.289 1 90.12 10 ASP B N 1
ATOM 978 C CA . ASP B 1 10 ? -9.016 2.545 14.117 1 90.12 10 ASP B CA 1
ATOM 979 C C . ASP B 1 10 ? -9.578 2.941 15.477 1 90.12 10 ASP B C 1
ATOM 981 O O . ASP B 1 10 ? -10.531 3.723 15.562 1 90.12 10 ASP B O 1
ATOM 985 N N . ALA B 1 11 ? -9 2.432 16.5 1 90.56 11 ALA B N 1
ATOM 986 C CA . ALA B 1 11 ? -9.516 2.615 17.844 1 90.56 11 ALA B CA 1
ATOM 987 C C . ALA B 1 11 ? -9.547 4.094 18.219 1 90.56 11 ALA B C 1
ATOM 989 O O . ALA B 1 11 ? -10.391 4.52 19.016 1 90.56 11 ALA B O 1
ATOM 990 N N . SER B 1 12 ? -8.633 4.902 17.672 1 91.19 12 SER B N 1
ATOM 991 C CA . SER B 1 12 ? -8.562 6.32 18 1 91.19 12 SER B CA 1
ATOM 992 C C . SER B 1 12 ? -9.719 7.094 17.375 1 91.19 12 SER B C 1
ATOM 994 O O . SER B 1 12 ? -9.977 8.242 17.734 1 91.19 12 SER B O 1
ATOM 996 N N . PHE B 1 13 ? -10.391 6.52 16.438 1 94.44 13 PHE B N 1
ATOM 997 C CA . PHE B 1 13 ? -11.492 7.152 15.719 1 94.44 13 PHE B CA 1
ATOM 998 C C . PHE B 1 13 ? -12.531 6.117 15.305 1 94.44 13 PHE B C 1
ATOM 1000 O O . PHE B 1 13 ? -12.516 5.637 14.172 1 94.44 13 PHE B O 1
ATOM 1007 N N . CYS B 1 14 ? -13.289 5.746 16.188 1 92.56 14 CYS B N 1
ATOM 1008 C CA . CYS B 1 14 ? -14.258 4.691 15.914 1 92.56 14 CYS B CA 1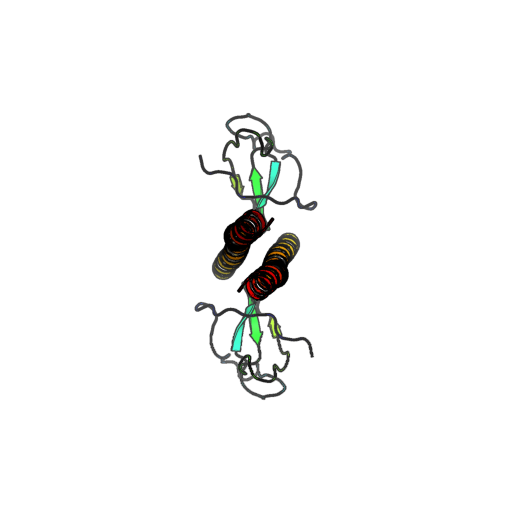
ATOM 1009 C C . CYS B 1 14 ? -15.562 4.938 16.656 1 92.56 14 CYS B C 1
ATOM 1011 O O . CYS B 1 14 ? -15.617 5.793 17.547 1 92.56 14 CYS B O 1
ATOM 1013 N N . GLY B 1 15 ? -16.562 4.289 16.156 1 91.12 15 GLY B N 1
ATOM 1014 C CA . GLY B 1 15 ? -17.844 4.352 16.844 1 91.12 15 GLY B CA 1
ATOM 1015 C C . GLY B 1 15 ? -18.844 5.246 16.125 1 91.12 15 GLY B C 1
ATOM 1016 O O . GLY B 1 15 ? -18.547 5.816 15.078 1 91.12 15 GLY B O 1
ATOM 1017 N N . ARG B 1 16 ? -20.078 5.301 16.766 1 90.5 16 ARG B N 1
ATOM 1018 C CA . ARG B 1 16 ? -21.172 6.094 16.203 1 90.5 16 ARG B CA 1
ATOM 1019 C C . ARG B 1 16 ? -20.969 7.578 16.469 1 90.5 16 ARG B C 1
ATOM 1021 O O . ARG B 1 16 ? -20.422 7.957 17.516 1 90.5 16 ARG B O 1
ATOM 1028 N N . VAL B 1 17 ? -21.344 8.328 15.43 1 90.25 17 VAL B N 1
ATOM 1029 C CA . VAL B 1 17 ? -21.297 9.773 15.625 1 90.25 17 VAL B CA 1
ATOM 1030 C C . VAL B 1 17 ? -22.312 10.188 16.688 1 90.25 17 VAL B C 1
ATOM 1032 O O . VAL B 1 17 ? -23.438 9.672 16.719 1 90.25 17 VAL B O 1
ATOM 1035 N N . VAL B 1 18 ? -22.016 11.078 17.562 1 86.25 18 VAL B N 1
ATOM 1036 C CA . VAL B 1 18 ? -22.891 11.492 18.656 1 86.25 18 VAL B CA 1
ATOM 1037 C C . VAL B 1 18 ? -23.812 12.617 18.188 1 86.25 18 VAL B C 1
ATOM 1039 O O . VAL B 1 18 ? -24.906 12.789 18.719 1 86.25 18 VAL B O 1
ATOM 1042 N N . ASP B 1 19 ? -23.25 13.352 17.203 1 84.5 19 ASP B N 1
ATOM 1043 C CA . ASP B 1 19 ? -24.031 14.461 16.656 1 84.5 19 ASP B CA 1
ATOM 1044 C C . ASP B 1 19 ? -25.188 13.961 15.805 1 84.5 19 ASP B C 1
ATOM 1046 O O . ASP B 1 19 ? -24.969 13.336 14.758 1 84.5 19 ASP B O 1
ATOM 1050 N N . ALA B 1 20 ? -26.438 14.227 16.219 1 78.62 20 ALA B N 1
ATOM 1051 C CA . ALA B 1 20 ? -27.656 13.727 15.578 1 78.62 20 ALA B CA 1
ATOM 1052 C C . ALA B 1 20 ? -27.812 14.312 14.18 1 78.62 20 ALA B C 1
ATOM 1054 O O . ALA B 1 20 ? -28.594 13.797 13.367 1 78.62 20 ALA B O 1
ATOM 1055 N N . SER B 1 21 ? -27.094 15.312 13.859 1 85.75 21 SER B N 1
ATOM 1056 C CA . SER B 1 21 ? -27.234 15.953 12.555 1 85.75 21 SER B CA 1
ATOM 1057 C C . SER B 1 21 ? -26.453 15.195 11.484 1 85.75 21 SER B C 1
ATOM 1059 O O . SER B 1 21 ? -26.688 15.398 10.289 1 85.75 21 SER B O 1
ATOM 1061 N N . ILE B 1 22 ? -25.656 14.289 11.891 1 89.81 22 ILE B N 1
ATOM 1062 C CA . ILE B 1 22 ? -24.859 13.523 10.938 1 89.81 22 ILE B CA 1
ATOM 1063 C C . ILE B 1 22 ? -25.469 12.141 10.742 1 89.81 22 ILE B C 1
ATOM 1065 O O . ILE B 1 22 ? -25.141 11.203 11.477 1 89.81 22 ILE B O 1
ATOM 1069 N N . THR B 1 23 ? -26.516 12.109 9.875 1 88.38 23 THR B N 1
ATOM 1070 C CA . THR B 1 23 ? -27.219 10.859 9.57 1 88.38 23 THR B CA 1
ATOM 1071 C C . THR B 1 23 ? -27.109 10.523 8.086 1 88.38 23 THR B C 1
ATOM 1073 O O . THR B 1 23 ? -26.844 11.406 7.266 1 88.38 23 THR B O 1
ATOM 1076 N N . CYS B 1 24 ? -27.109 9.203 7.871 1 88.75 24 CYS B N 1
ATOM 1077 C CA . CYS B 1 24 ? -27.094 8.82 6.465 1 88.75 24 CYS B CA 1
ATOM 1078 C C . CYS B 1 24 ? -28.469 9.055 5.828 1 88.75 24 CYS B C 1
ATOM 1080 O O . CYS B 1 24 ? -29.484 9.117 6.523 1 88.75 24 CYS B O 1
ATOM 1082 N N . ARG B 1 25 ? -28.438 9.266 4.547 1 83.44 25 ARG B N 1
ATOM 1083 C CA . ARG B 1 25 ? -29.625 9.703 3.814 1 83.44 25 ARG B CA 1
ATOM 1084 C C . ARG B 1 25 ? -30.641 8.57 3.688 1 83.44 25 ARG B C 1
ATOM 1086 O O . ARG B 1 25 ? -31.844 8.797 3.744 1 83.44 25 ARG B O 1
ATOM 1093 N N . LEU B 1 26 ? -30.156 7.391 3.611 1 85.25 26 LEU B N 1
ATOM 1094 C CA . LEU B 1 26 ? -31.047 6.281 3.307 1 85.25 26 LEU B CA 1
ATOM 1095 C C . LEU B 1 26 ? -31.609 5.672 4.586 1 85.25 26 LEU B C 1
ATOM 1097 O O . LEU B 1 26 ? -32.812 5.344 4.648 1 85.25 26 LEU B O 1
ATOM 1101 N N . HIS B 1 27 ? -30.828 5.621 5.598 1 87.62 27 HIS B N 1
ATOM 1102 C CA . HIS B 1 27 ? -31.219 4.902 6.801 1 87.62 27 HIS B CA 1
ATOM 1103 C C . HIS B 1 27 ? -31.625 5.867 7.914 1 87.62 27 HIS B C 1
ATOM 1105 O O . HIS B 1 27 ? -32.156 5.445 8.945 1 87.62 27 HIS B O 1
ATOM 1111 N N . LEU B 1 28 ? -31.359 7.047 7.703 1 86.44 28 LEU B N 1
ATOM 1112 C CA . LEU B 1 28 ? -31.672 8.109 8.648 1 86.44 28 LEU B CA 1
ATOM 1113 C C . LEU B 1 28 ? -31.156 7.773 10.039 1 86.44 28 LEU B C 1
ATOM 1115 O O . LEU B 1 28 ? -31.828 8.023 11.039 1 86.44 28 LEU B O 1
ATOM 1119 N N . ALA B 1 29 ? -30.047 7.105 10.133 1 87.62 29 ALA B N 1
ATOM 1120 C CA . ALA B 1 29 ? -29.359 6.715 11.367 1 87.62 29 ALA B CA 1
ATOM 1121 C C . ALA B 1 29 ? -28.016 7.43 11.5 1 87.62 29 ALA B C 1
ATOM 1123 O O . ALA B 1 29 ? -27.438 7.859 10.508 1 87.62 29 ALA B O 1
ATOM 1124 N N . PRO B 1 30 ? -27.625 7.578 12.734 1 90.31 30 PRO B N 1
ATOM 1125 C CA . PRO B 1 30 ? -26.312 8.219 12.922 1 90.31 30 PRO B CA 1
ATOM 1126 C C . PRO B 1 30 ? -25.203 7.523 12.156 1 90.31 30 PRO B C 1
ATOM 1128 O O . PRO B 1 30 ? -25.172 6.293 12.086 1 90.31 30 PRO B O 1
ATOM 1131 N N . CYS B 1 31 ? -24.344 8.312 11.594 1 91.12 31 CYS B N 1
ATOM 1132 C CA . CYS B 1 31 ? -23.203 7.785 10.844 1 91.12 31 CYS B CA 1
ATOM 1133 C C . CYS B 1 31 ? -22.141 7.219 11.781 1 91.12 31 CYS B C 1
ATOM 1135 O O . CYS B 1 31 ? -22.219 7.426 13 1 91.12 31 CYS B O 1
ATOM 1137 N N . MET B 1 32 ? -21.297 6.449 11.188 1 92.5 32 MET B N 1
ATOM 1138 C CA . MET B 1 32 ? -20.188 5.84 11.898 1 92.5 32 MET B CA 1
ATOM 1139 C C . MET B 1 32 ? -18.875 6.535 11.539 1 92.5 32 MET B C 1
ATOM 1141 O O . MET B 1 32 ? -18.766 7.152 10.484 1 92.5 32 MET B O 1
ATOM 1145 N N . LYS B 1 33 ? -17.953 6.508 12.57 1 93.56 33 LYS B N 1
ATOM 1146 C CA . LYS B 1 33 ? -16.594 7.02 12.375 1 93.56 33 LYS B CA 1
ATOM 1147 C C . LYS B 1 33 ? -15.711 5.973 11.703 1 93.56 33 LYS B C 1
ATOM 1149 O O . LYS B 1 33 ? -15.562 4.863 12.211 1 93.56 33 LYS B O 1
ATOM 1154 N N . TYR B 1 34 ? -15.141 6.453 10.492 1 93.06 34 TYR B N 1
ATOM 1155 C CA . TYR B 1 34 ? -14.305 5.527 9.734 1 93.06 34 TYR B CA 1
ATOM 1156 C C . TYR B 1 34 ? -12.953 6.156 9.406 1 93.06 34 TYR B C 1
ATOM 1158 O O . TYR B 1 34 ? -12.812 7.383 9.43 1 93.06 34 TYR B O 1
ATOM 1166 N N . VAL B 1 35 ? -12.055 5.223 9.203 1 96.5 35 VAL B N 1
ATOM 1167 C CA . VAL B 1 35 ? -10.789 5.582 8.578 1 96.5 35 VAL B CA 1
ATOM 1168 C C . VAL B 1 35 ? -10.711 4.977 7.176 1 96.5 35 VAL B C 1
ATOM 1170 O O . VAL B 1 35 ? -10.938 3.775 7 1 96.5 35 VAL B O 1
ATOM 1173 N N . ALA B 1 36 ? -10.414 5.863 6.234 1 96 36 ALA B N 1
ATOM 1174 C CA . ALA B 1 36 ? -10.305 5.371 4.863 1 96 36 ALA B CA 1
ATOM 1175 C C . ALA B 1 36 ? -9.086 4.461 4.699 1 96 36 ALA B C 1
ATOM 1177 O O . ALA B 1 36 ? -8.008 4.758 5.223 1 96 36 ALA B O 1
ATOM 1178 N N . PHE B 1 37 ? -9.305 3.377 4.039 1 97.12 37 PHE B N 1
ATOM 1179 C CA . PHE B 1 37 ? -8.242 2.416 3.783 1 97.12 37 PHE B CA 1
ATOM 1180 C C . PHE B 1 37 ? -8.289 1.932 2.338 1 97.12 37 PHE B C 1
ATOM 1182 O O . PHE B 1 37 ? -8.477 0.742 2.082 1 97.12 37 PHE B O 1
ATOM 1189 N N . GLU B 1 38 ? -8.133 2.943 1.517 1 95.44 38 GLU B N 1
ATOM 1190 C CA . GLU B 1 38 ? -8.055 2.748 0.072 1 95.44 38 GLU B CA 1
ATOM 1191 C C . GLU B 1 38 ? -7.727 4.051 -0.646 1 95.44 38 GLU B C 1
ATOM 1193 O O . GLU B 1 38 ? -8.117 5.133 -0.195 1 95.44 38 GLU B O 1
ATOM 1198 N N . GLY B 1 39 ? -6.957 3.928 -1.581 1 96.69 39 GLY B N 1
ATOM 1199 C CA . GLY B 1 39 ? -6.77 5.023 -2.518 1 96.69 39 GLY B CA 1
ATOM 1200 C C . GLY B 1 39 ? -6.062 6.219 -1.905 1 96.69 39 GLY B C 1
ATOM 1201 O O . GLY B 1 39 ? -5.273 6.066 -0.969 1 96.69 39 GLY B O 1
ATOM 1202 N N . ARG B 1 40 ? -6.367 7.438 -2.34 1 97.25 40 ARG B N 1
ATOM 1203 C CA . ARG B 1 40 ? -5.676 8.688 -2.035 1 97.25 40 ARG B CA 1
ATOM 1204 C C . ARG B 1 40 ? -6.008 9.164 -0.625 1 97.25 40 ARG B C 1
ATOM 1206 O O . ARG B 1 40 ? -5.305 10.008 -0.07 1 97.25 40 ARG B O 1
ATOM 1213 N N . GLY B 1 41 ? -7.035 8.625 -0.103 1 97.38 41 GLY B N 1
ATOM 1214 C CA . GLY B 1 41 ? -7.488 9.094 1.198 1 97.38 41 GLY B CA 1
ATOM 1215 C C . GLY B 1 41 ? -7.109 8.156 2.33 1 97.38 41 GLY B C 1
ATOM 1216 O O . GLY B 1 41 ? -7.547 8.344 3.469 1 97.38 41 GLY B O 1
ATOM 1217 N N . THR B 1 42 ? -6.27 7.223 2.039 1 98.19 42 THR B N 1
ATOM 1218 C CA . THR B 1 42 ? -5.863 6.254 3.049 1 98.19 42 THR B CA 1
ATOM 1219 C C . THR B 1 42 ? -5.387 6.957 4.316 1 98.19 42 THR B C 1
ATOM 1221 O O . THR B 1 42 ? -4.535 7.844 4.258 1 98.19 42 THR B O 1
ATOM 1224 N N . GLY B 1 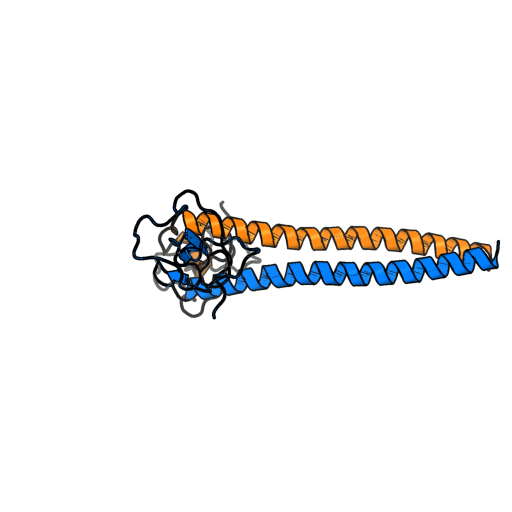43 ? -5.992 6.609 5.395 1 97.75 43 GLY B N 1
ATOM 1225 C CA . GLY B 1 43 ? -5.602 7.168 6.68 1 97.75 43 GLY B CA 1
ATOM 1226 C C . GLY B 1 43 ? -6.438 8.367 7.082 1 97.75 43 GLY B C 1
ATOM 1227 O O . GLY B 1 43 ? -6.355 8.836 8.219 1 97.75 43 GLY B O 1
ATOM 1228 N N . ARG B 1 44 ? -7.262 8.906 6.207 1 97.69 44 ARG B N 1
ATOM 1229 C CA . ARG B 1 44 ? -8.117 10.039 6.523 1 97.69 44 ARG B CA 1
ATOM 1230 C C . ARG B 1 44 ? -9.375 9.594 7.258 1 97.69 44 ARG B C 1
ATOM 1232 O O . ARG B 1 44 ? -9.945 8.547 6.941 1 97.69 44 ARG B O 1
ATOM 1239 N N . ARG B 1 45 ? -9.836 10.43 8.117 1 96.62 45 ARG B N 1
ATOM 1240 C CA . ARG B 1 45 ? -11.055 10.164 8.875 1 96.62 45 ARG B CA 1
ATOM 1241 C C . ARG B 1 45 ? -12.281 10.703 8.148 1 96.62 45 ARG B C 1
ATOM 1243 O O . ARG B 1 45 ? -12.227 11.773 7.539 1 96.62 45 ARG B O 1
ATOM 1250 N N . PHE B 1 46 ? -13.336 9.922 8.242 1 95.06 46 PHE B N 1
ATOM 1251 C CA . PHE B 1 46 ? -14.586 10.375 7.648 1 95.06 46 PHE B CA 1
ATOM 1252 C C . PHE B 1 46 ? -15.781 9.758 8.367 1 95.06 46 PHE B C 1
ATOM 1254 O O . PHE B 1 46 ? -15.633 8.766 9.078 1 95.06 46 PHE B O 1
ATOM 1261 N N . TYR B 1 47 ? -16.938 10.391 8.242 1 92.94 47 TYR B N 1
ATOM 1262 C CA . TYR B 1 47 ? -18.219 9.844 8.672 1 92.94 47 TYR B CA 1
ATOM 1263 C C . TYR B 1 47 ? -18.922 9.148 7.52 1 92.94 47 TYR B C 1
ATOM 1265 O O . TYR B 1 47 ? -19.016 9.695 6.418 1 92.94 47 TYR B O 1
ATOM 1273 N N . GLY B 1 48 ? -19.344 7.906 7.797 1 90.88 48 GLY B N 1
ATOM 1274 C CA . GLY B 1 48 ? -20.062 7.148 6.777 1 90.88 48 GLY B CA 1
ATOM 1275 C C . GLY B 1 48 ? -21.219 6.336 7.336 1 90.88 48 GLY B C 1
ATOM 1276 O O . GLY B 1 48 ? -21.391 6.25 8.555 1 90.88 48 GLY B O 1
ATOM 1277 N N . CYS B 1 49 ? -22 5.891 6.367 1 90.44 49 CYS B N 1
ATOM 1278 C CA . CYS B 1 49 ? -23.172 5.094 6.742 1 90.44 49 CYS B CA 1
ATOM 1279 C C . CYS B 1 49 ? -22.75 3.895 7.586 1 90.44 49 CYS B C 1
ATOM 1281 O O . CYS B 1 49 ? -21.766 3.219 7.273 1 90.44 49 CYS B O 1
ATOM 1283 N N . ALA B 1 50 ? -23.531 3.617 8.68 1 84.75 50 ALA B N 1
ATOM 1284 C CA . ALA B 1 50 ? -23.219 2.586 9.664 1 84.75 50 ALA B CA 1
ATOM 1285 C C . ALA B 1 50 ? -23.656 1.207 9.172 1 84.75 50 ALA B C 1
ATOM 1287 O O . ALA B 1 50 ? -23.312 0.189 9.773 1 84.75 50 ALA B O 1
ATOM 1288 N N . VAL B 1 51 ? -24.312 1.146 8.102 1 77.94 51 VAL B N 1
ATOM 1289 C CA . VAL B 1 51 ? -24.891 -0.124 7.676 1 77.94 51 VAL B CA 1
ATOM 1290 C C . VAL B 1 51 ? -23.797 -1.068 7.215 1 77.94 51 VAL B C 1
ATOM 1292 O O . VAL B 1 51 ? -22.875 -0.657 6.5 1 77.94 51 VAL B O 1
ATOM 1295 N N . PRO B 1 52 ? -23.891 -2.344 7.746 1 67.75 52 PRO B N 1
ATOM 1296 C CA . PRO B 1 52 ? -22.828 -3.316 7.488 1 67.75 52 PRO B CA 1
ATOM 1297 C C . PRO B 1 52 ? -22.484 -3.439 6.004 1 67.75 52 PRO B C 1
ATOM 1299 O O . PRO B 1 52 ? -23.297 -3.08 5.148 1 67.75 52 PRO B O 1
ATOM 1302 N N . GLN B 1 53 ? -21.281 -3.795 5.77 1 61.59 53 GLN B N 1
ATOM 1303 C CA . GLN B 1 53 ? -20.688 -3.908 4.441 1 61.59 53 GLN B CA 1
ATOM 1304 C C . GLN B 1 53 ? -21.594 -4.691 3.496 1 61.59 53 GLN B C 1
ATOM 1306 O O . GLN B 1 53 ? -21.641 -4.41 2.297 1 61.59 53 GLN B O 1
ATOM 1311 N N . ASP B 1 54 ? -22.422 -5.543 4.109 1 65.69 54 ASP B N 1
ATOM 1312 C CA . ASP B 1 54 ? -23.266 -6.395 3.285 1 65.69 54 ASP B CA 1
ATOM 1313 C C . ASP B 1 54 ? -24.609 -5.723 3 1 65.69 54 ASP B C 1
ATOM 1315 O O . ASP B 1 54 ? -25.391 -6.211 2.188 1 65.69 54 ASP B O 1
ATOM 1319 N N . GLY B 1 55 ? -24.703 -4.535 3.471 1 74.19 55 GLY B N 1
ATOM 1320 C CA . GLY B 1 55 ? -25.938 -3.795 3.236 1 74.19 55 GLY B CA 1
ATOM 1321 C C . GLY B 1 55 ? -25.781 -2.703 2.193 1 74.19 55 GLY B C 1
ATOM 1322 O O . GLY B 1 55 ? -24.734 -2.574 1.567 1 74.19 55 GLY B O 1
ATOM 1323 N N . ILE B 1 56 ? -26.875 -2.055 1.841 1 77 56 ILE B N 1
ATOM 1324 C CA . ILE B 1 56 ? -26.875 -0.959 0.877 1 77 56 ILE B CA 1
ATOM 1325 C C . ILE B 1 56 ? -26.141 0.241 1.462 1 77 56 ILE B C 1
ATOM 1327 O O . ILE B 1 56 ? -26.531 0.772 2.504 1 77 56 ILE B O 1
ATOM 1331 N N . ASP B 1 57 ? -24.984 0.535 0.925 1 76 57 ASP B N 1
ATOM 1332 C CA . ASP B 1 57 ? -24.219 1.714 1.343 1 76 57 ASP B CA 1
ATOM 1333 C C . ASP B 1 57 ? -24.859 2.992 0.803 1 76 57 ASP B C 1
ATOM 1335 O O . ASP B 1 57 ? -25.125 3.104 -0.396 1 76 57 ASP B O 1
ATOM 1339 N N . CYS B 1 58 ? -25.234 3.902 1.607 1 83.44 58 CYS B N 1
ATOM 1340 C CA . CYS B 1 58 ? -25.875 5.16 1.251 1 83.44 58 CYS B CA 1
ATOM 1341 C C . CYS B 1 58 ? -24.969 6.016 0.381 1 83.44 58 CYS B C 1
ATOM 1343 O O . CYS B 1 58 ? -25.438 6.926 -0.307 1 83.44 58 CYS B O 1
ATOM 1345 N N . GLY B 1 59 ? -23.688 5.715 0.449 1 80.25 59 GLY B N 1
ATOM 1346 C CA . GLY B 1 59 ? -22.719 6.477 -0.322 1 80.25 59 GLY B CA 1
ATOM 1347 C C . GLY B 1 59 ? -22.328 7.785 0.34 1 80.25 59 GLY B C 1
ATOM 1348 O O . GLY B 1 59 ? -21.688 8.641 -0.286 1 80.25 59 GLY B O 1
ATOM 1349 N N . VAL B 1 60 ? -22.75 7.887 1.573 1 83.69 60 VAL B N 1
ATOM 1350 C CA . VAL B 1 60 ? -22.422 9.133 2.264 1 83.69 60 VAL B CA 1
ATOM 1351 C C . VAL B 1 60 ? -21.016 9.055 2.828 1 83.69 60 VAL B C 1
ATOM 1353 O O . VAL B 1 60 ? -20.641 8.07 3.479 1 83.69 60 VAL B O 1
ATOM 1356 N N . ALA B 1 61 ? -20.188 9.953 2.49 1 88.12 61 ALA B N 1
ATOM 1357 C CA . ALA B 1 61 ? -18.859 10.117 3.078 1 88.12 61 ALA B CA 1
ATOM 1358 C C . ALA B 1 61 ? -18.562 11.586 3.35 1 88.12 61 ALA B C 1
ATOM 1360 O O . ALA B 1 61 ? -18.469 12.391 2.418 1 88.12 61 ALA B O 1
ATOM 1361 N N . GLN B 1 62 ? -18.562 11.914 4.582 1 92.38 62 GLN B N 1
ATOM 1362 C CA . GLN B 1 62 ? -18.188 13.258 4.992 1 92.38 62 GLN B CA 1
ATOM 1363 C C . GLN B 1 62 ? -16.797 13.273 5.625 1 92.38 62 GLN B C 1
ATOM 1365 O O . GLN B 1 62 ? -16.641 12.898 6.789 1 92.38 62 GLN B O 1
ATOM 1370 N N . TRP B 1 63 ? -15.844 13.891 4.973 1 95.44 63 TRP B N 1
ATOM 1371 C CA . TRP B 1 63 ? -14.445 13.875 5.41 1 95.44 63 TRP B CA 1
ATOM 1372 C C . TRP B 1 63 ? -14.242 14.789 6.613 1 95.44 63 TRP B C 1
ATOM 1374 O O . TRP B 1 63 ? -14.758 15.906 6.648 1 95.44 63 TRP B O 1
ATOM 1384 N N . VAL B 1 64 ? -13.523 14.227 7.508 1 95.62 64 VAL B N 1
ATOM 1385 C CA . VAL B 1 64 ? -13.125 14.984 8.695 1 95.62 64 VAL B CA 1
ATOM 1386 C C . VAL B 1 64 ? -11.805 15.703 8.422 1 95.62 64 VAL B C 1
ATOM 1388 O O . VAL B 1 64 ? -11.648 16.875 8.766 1 95.62 64 VAL B O 1
ATOM 1391 N N . ASP B 1 65 ? -10.945 15.031 7.797 1 97.12 65 ASP B N 1
ATOM 1392 C CA . ASP B 1 65 ? -9.609 15.555 7.535 1 97.12 65 ASP B CA 1
ATOM 1393 C C . ASP B 1 65 ? -9.531 16.203 6.152 1 97.12 65 ASP B C 1
ATOM 1395 O O . ASP B 1 65 ? -10.211 15.766 5.223 1 97.12 65 ASP B O 1
ATOM 1399 N N . ALA B 1 66 ? -8.602 17.156 6.012 1 97.56 66 ALA B N 1
ATOM 1400 C CA . ALA B 1 66 ? -8.258 17.719 4.703 1 97.56 66 ALA B CA 1
ATOM 1401 C C . ALA B 1 66 ? -7.547 16.688 3.834 1 97.56 66 ALA B C 1
ATOM 1403 O O . ALA B 1 66 ? -7.039 15.68 4.344 1 97.56 66 ALA B O 1
ATOM 1404 N N . PRO B 1 67 ? -7.586 17 2.525 1 97.88 67 PRO B N 1
ATOM 1405 C CA . PRO B 1 67 ? -6.824 16.078 1.668 1 97.88 67 PRO B CA 1
ATOM 1406 C C . PRO B 1 67 ? -5.336 16.062 2.012 1 97.88 67 PRO B C 1
ATOM 1408 O O . PRO B 1 67 ? -4.777 17.062 2.438 1 97.88 67 PRO B O 1
ATOM 1411 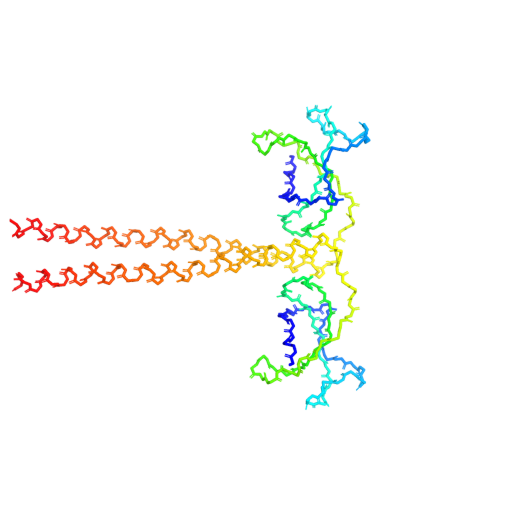N N . TRP B 1 68 ? -4.82 14.938 1.828 1 98.06 68 TRP B N 1
ATOM 1412 C CA . TRP B 1 68 ? -3.377 14.812 1.983 1 98.06 68 TRP B CA 1
ATOM 1413 C C . TRP B 1 68 ? -2.643 15.656 0.945 1 98.06 68 TRP B C 1
ATOM 1415 O O . TRP B 1 68 ? -3.207 16 -0.097 1 98.06 68 TRP B O 1
ATOM 1425 N N . PRO B 1 69 ? -1.31 15.984 1.298 1 97.06 69 PRO B N 1
ATOM 1426 C CA . PRO B 1 69 ? -0.521 16.625 0.249 1 97.06 69 PRO B CA 1
ATOM 1427 C C . PRO B 1 69 ? -0.455 15.812 -1.036 1 97.06 69 PRO B C 1
ATOM 1429 O O . PRO B 1 69 ? -0.505 14.578 -0.989 1 97.06 69 PRO B O 1
ATOM 1432 N N . SER B 1 70 ? -0.301 16.516 -2.152 1 96.94 70 SER B N 1
ATOM 1433 C CA . SER B 1 70 ? -0.361 15.875 -3.465 1 96.94 70 SER B CA 1
ATOM 1434 C C . SER B 1 70 ? 0.671 14.758 -3.584 1 96.94 70 SER B C 1
ATOM 1436 O O . SER B 1 70 ? 0.402 13.719 -4.191 1 96.94 70 SER B O 1
ATOM 1438 N N . ILE B 1 71 ? 1.806 14.984 -3.031 1 97.06 71 ILE B N 1
ATOM 1439 C CA . ILE B 1 71 ? 2.877 14 -3.137 1 97.06 71 ILE B CA 1
ATOM 1440 C C .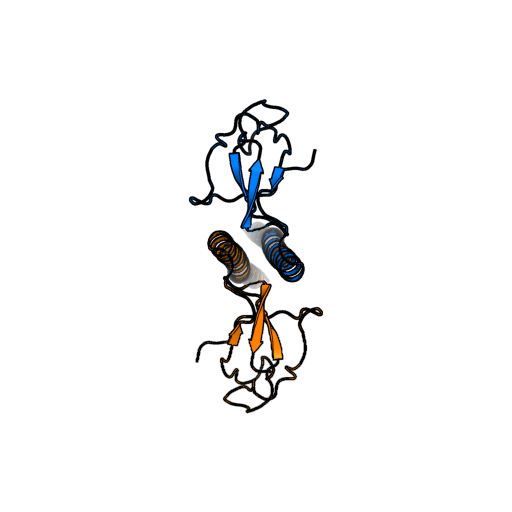 ILE B 1 71 ? 2.463 12.711 -2.432 1 97.06 71 ILE B C 1
ATOM 1442 O O . ILE B 1 71 ? 2.652 11.617 -2.967 1 97.06 71 ILE B O 1
ATOM 1446 N N . LEU B 1 72 ? 1.905 12.844 -1.269 1 97.94 72 LEU B N 1
ATOM 1447 C CA . LEU B 1 72 ? 1.44 11.664 -0.542 1 97.94 72 LEU B CA 1
ATOM 1448 C C . LEU B 1 72 ? 0.309 10.977 -1.295 1 97.94 72 LEU B C 1
ATOM 1450 O O . LEU B 1 72 ? 0.252 9.742 -1.344 1 97.94 72 LEU B O 1
ATOM 1454 N N . GLN B 1 73 ? -0.565 11.75 -1.879 1 98 73 GLN B N 1
ATOM 1455 C CA . GLN B 1 73 ? -1.667 11.164 -2.633 1 98 73 GLN B CA 1
ATOM 1456 C C . GLN B 1 73 ? -1.148 10.289 -3.771 1 98 73 GLN B C 1
ATOM 1458 O O . GLN B 1 73 ? -1.654 9.188 -3.994 1 98 73 GLN B O 1
ATOM 1463 N N . ARG B 1 74 ? -0.219 10.773 -4.449 1 97.25 74 ARG B N 1
ATOM 1464 C CA . ARG B 1 74 ? 0.36 10.008 -5.555 1 97.25 74 ARG B CA 1
ATOM 1465 C C . ARG B 1 74 ? 1.028 8.734 -5.047 1 97.25 74 ARG B C 1
ATOM 1467 O O . ARG B 1 74 ? 0.934 7.684 -5.684 1 97.25 74 ARG B O 1
ATOM 1474 N N . CYS B 1 75 ? 1.705 8.828 -3.949 1 98.12 75 CYS B N 1
ATOM 1475 C CA . CYS B 1 75 ? 2.342 7.652 -3.373 1 98.12 75 CYS B CA 1
ATOM 1476 C C . CYS B 1 75 ? 1.302 6.617 -2.967 1 98.12 75 CYS B C 1
ATOM 1478 O O . CYS B 1 75 ? 1.477 5.422 -3.219 1 98.12 75 CYS B O 1
ATOM 1480 N N . LEU B 1 76 ? 0.279 7.066 -2.365 1 98.19 76 LEU B N 1
ATOM 1481 C CA . LEU B 1 76 ? -0.785 6.168 -1.931 1 98.19 76 LEU B CA 1
ATOM 1482 C C . LEU B 1 76 ? -1.424 5.465 -3.125 1 98.19 76 LEU B C 1
ATOM 1484 O O . LEU B 1 76 ? -1.656 4.254 -3.086 1 98.19 76 LEU B O 1
ATOM 1488 N N . GLU B 1 77 ? -1.673 6.207 -4.148 1 97.44 77 GLU B N 1
ATOM 1489 C CA . GLU B 1 77 ? -2.207 5.609 -5.371 1 97.44 77 GLU B CA 1
ATOM 1490 C C . GLU B 1 77 ? -1.27 4.535 -5.918 1 97.44 77 GLU B C 1
ATOM 1492 O O . GLU B 1 77 ? -1.715 3.455 -6.301 1 97.44 77 GLU B O 1
ATOM 1497 N N . LYS B 1 78 ? -0.067 4.805 -5.891 1 97.75 78 LYS B N 1
ATOM 1498 C CA . LYS B 1 78 ? 0.928 3.887 -6.438 1 97.75 78 LYS B CA 1
ATOM 1499 C C . LYS B 1 78 ? 1.005 2.604 -5.613 1 97.75 78 LYS B C 1
ATOM 1501 O O . LYS B 1 78 ? 1.065 1.505 -6.172 1 97.75 78 LYS B O 1
ATOM 1506 N N . ILE B 1 79 ? 1.018 2.709 -4.34 1 97.69 79 ILE B N 1
ATOM 1507 C CA . ILE B 1 79 ? 1.157 1.514 -3.516 1 97.69 79 ILE B CA 1
ATOM 1508 C C . ILE B 1 79 ? -0.092 0.646 -3.65 1 97.69 79 ILE B C 1
ATOM 1510 O O . ILE B 1 79 ? 0.001 -0.583 -3.707 1 97.69 79 ILE B O 1
ATOM 1514 N N . TRP B 1 80 ? -1.229 1.233 -3.762 1 97.69 80 TRP B N 1
ATOM 1515 C CA . TRP B 1 80 ? -2.449 0.46 -3.963 1 97.69 80 TRP B CA 1
ATOM 1516 C C . TRP B 1 80 ? -2.447 -0.215 -5.332 1 97.69 80 TRP B C 1
ATOM 1518 O O . TRP B 1 80 ? -2.904 -1.353 -5.469 1 97.69 80 TRP B O 1
ATOM 1528 N N . GLU B 1 81 ? -1.98 0.493 -6.324 1 97.62 81 GLU B N 1
ATOM 1529 C CA . GLU B 1 81 ? -1.833 -0.117 -7.645 1 97.62 81 GLU B CA 1
ATOM 1530 C C . GLU B 1 81 ? -0.914 -1.333 -7.59 1 97.62 81 GLU B C 1
ATOM 1532 O O . GLU B 1 81 ? -1.237 -2.387 -8.141 1 97.62 81 GLU B O 1
ATOM 1537 N N . MET B 1 82 ? 0.182 -1.15 -6.918 1 97.56 82 MET B N 1
ATOM 1538 C CA . MET B 1 82 ? 1.133 -2.248 -6.766 1 97.56 82 MET B CA 1
ATOM 1539 C C . MET B 1 82 ? 0.491 -3.432 -6.055 1 97.56 82 MET B C 1
ATOM 1541 O O . MET B 1 82 ? 0.649 -4.578 -6.477 1 97.56 82 MET B O 1
ATOM 1545 N N . PHE B 1 83 ? -0.212 -3.158 -5 1 97.62 83 PHE B N 1
ATOM 1546 C CA . PHE B 1 83 ? -0.888 -4.223 -4.27 1 97.62 83 PHE B CA 1
ATOM 1547 C C . PHE B 1 83 ? -1.893 -4.941 -5.16 1 97.62 83 PHE B C 1
ATOM 1549 O O . PHE B 1 83 ? -1.913 -6.172 -5.215 1 97.62 83 PHE B O 1
ATOM 1556 N N . HIS B 1 84 ? -2.711 -4.188 -5.863 1 97.38 84 HIS B N 1
ATOM 1557 C CA . HIS B 1 84 ? -3.736 -4.785 -6.711 1 97.38 84 HIS B CA 1
ATOM 1558 C C . HIS B 1 84 ? -3.113 -5.594 -7.844 1 97.38 84 HIS B C 1
ATOM 1560 O O . HIS B 1 84 ? -3.629 -6.648 -8.219 1 97.38 84 HIS B O 1
ATOM 1566 N N . GLU B 1 85 ? -2.072 -5.121 -8.406 1 97.38 85 GLU B N 1
ATOM 1567 C CA . GLU B 1 85 ? -1.371 -5.852 -9.461 1 97.38 85 GLU B CA 1
ATOM 1568 C C . GLU B 1 85 ? -0.889 -7.211 -8.961 1 97.38 85 GLU B C 1
ATOM 1570 O O . GLU B 1 85 ? -1.073 -8.227 -9.633 1 97.38 85 GLU B O 1
ATOM 1575 N N . GLU B 1 86 ? -0.324 -7.191 -7.789 1 96.94 86 GLU B N 1
ATOM 1576 C CA . GLU B 1 86 ? 0.176 -8.445 -7.234 1 96.94 86 GLU B CA 1
ATOM 1577 C C . GLU B 1 86 ? -0.97 -9.391 -6.875 1 96.94 86 GLU B C 1
ATOM 1579 O O . GLU B 1 86 ? -0.882 -10.594 -7.094 1 96.94 86 GLU B O 1
ATOM 1584 N N . ASN B 1 87 ? -1.927 -8.82 -6.309 1 96.25 87 ASN B N 1
ATOM 1585 C CA . ASN B 1 87 ? -3.09 -9.609 -5.922 1 96.25 87 ASN B CA 1
ATOM 1586 C C . ASN B 1 87 ? -3.768 -10.242 -7.133 1 96.25 87 ASN B C 1
ATOM 1588 O O . ASN B 1 87 ? -4.02 -11.453 -7.152 1 96.25 87 ASN B O 1
ATOM 1592 N N . CYS B 1 88 ? -3.99 -9.508 -8.148 1 97 88 CYS B N 1
ATOM 1593 C CA . CYS B 1 88 ? -4.582 -10.008 -9.383 1 97 88 CYS B CA 1
ATOM 1594 C C . CYS B 1 88 ? -3.652 -11 -10.07 1 97 88 CYS B C 1
ATOM 1596 O O . CYS B 1 88 ? -4.098 -12.047 -10.547 1 97 88 CYS B O 1
ATOM 1598 N N . GLY B 1 89 ? -2.398 -10.625 -10.133 1 96.06 89 GLY B N 1
ATOM 1599 C CA . GLY B 1 89 ? -1.417 -11.523 -10.727 1 96.06 89 GLY B CA 1
ATOM 1600 C C . GLY B 1 89 ? -1.405 -12.898 -10.094 1 96.06 89 GLY B C 1
ATOM 1601 O O . GLY B 1 89 ? -1.358 -13.914 -10.797 1 96.06 89 GLY B O 1
ATOM 1602 N N . ARG B 1 90 ? -1.466 -12.984 -8.875 1 96.12 90 ARG B N 1
ATOM 1603 C CA . ARG B 1 90 ? -1.453 -14.258 -8.148 1 96.12 90 ARG B CA 1
ATOM 1604 C C . ARG B 1 90 ? -2.664 -15.109 -8.516 1 96.12 90 ARG B C 1
ATOM 1606 O O . ARG B 1 90 ? -2.541 -16.312 -8.719 1 96.12 90 ARG B O 1
ATOM 1613 N N . VAL B 1 91 ? -3.768 -14.414 -8.625 1 96.62 91 VAL B N 1
ATOM 1614 C CA . VAL B 1 91 ? -5.004 -15.094 -9 1 96.62 91 VAL B CA 1
ATOM 1615 C C . VAL B 1 91 ? -4.879 -15.656 -10.414 1 96.62 91 VAL B C 1
ATOM 1617 O O . VAL B 1 91 ? -5.223 -16.812 -10.664 1 96.62 91 VAL B O 1
ATOM 1620 N N . ILE B 1 92 ? -4.406 -14.898 -11.25 1 97 92 ILE B N 1
ATOM 1621 C CA . ILE B 1 92 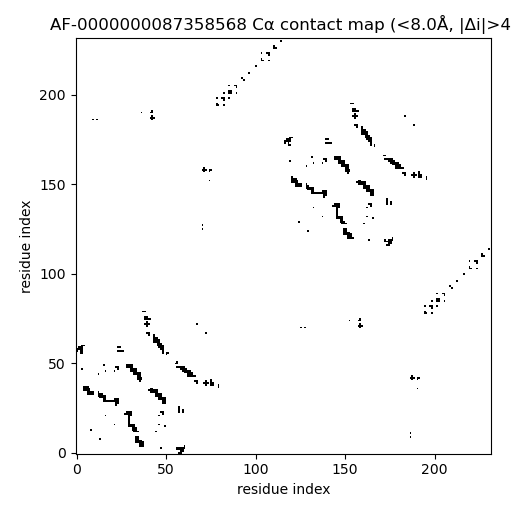? -4.25 -15.281 -12.648 1 97 92 ILE B CA 1
ATOM 1622 C C . ILE B 1 92 ? -3.256 -16.438 -12.758 1 97 92 ILE B C 1
ATOM 1624 O O . ILE B 1 92 ? -3.498 -17.406 -13.484 1 97 92 ILE B O 1
ATOM 1628 N N . ASP B 1 93 ? -2.188 -16.266 -12.086 1 96.31 93 ASP B N 1
ATOM 1629 C CA . ASP B 1 93 ? -1.171 -17.312 -12.094 1 96.31 93 ASP B CA 1
ATOM 1630 C C . ASP B 1 93 ? -1.747 -18.656 -11.617 1 96.31 93 ASP B C 1
ATOM 1632 O O . ASP B 1 93 ? -1.446 -19.703 -12.18 1 96.31 93 ASP B O 1
ATOM 1636 N N . HIS B 1 94 ? -2.506 -18.562 -10.617 1 95.69 94 HIS B N 1
ATOM 1637 C CA . HIS B 1 94 ? -3.137 -19.766 -10.094 1 95.69 94 HIS B CA 1
ATOM 1638 C C . HIS B 1 94 ? -4.004 -20.453 -11.156 1 95.69 94 HIS B C 1
ATOM 1640 O O . HIS B 1 94 ? -3.934 -21.656 -11.336 1 95.69 94 HIS B O 1
ATOM 1646 N N . ALA B 1 95 ? -4.781 -19.75 -11.805 1 96.44 95 ALA B N 1
ATOM 1647 C CA . ALA B 1 95 ? -5.652 -20.281 -12.844 1 96.44 95 ALA B CA 1
ATOM 1648 C C . ALA B 1 95 ? -4.844 -20.922 -13.969 1 96.44 95 ALA B C 1
ATOM 1650 O O . ALA B 1 95 ? -5.195 -21.984 -14.461 1 96.44 95 ALA B O 1
ATOM 1651 N N . LYS B 1 96 ? -3.844 -20.25 -14.414 1 95.81 96 LYS B N 1
ATOM 1652 C CA . LYS B 1 96 ? -2.971 -20.75 -15.461 1 95.81 96 LYS B CA 1
ATOM 1653 C C . LYS B 1 96 ? -2.328 -22.078 -15.055 1 95.81 96 LYS B C 1
ATOM 1655 O O . LYS B 1 96 ? -2.303 -23.031 -15.836 1 95.81 96 LYS B O 1
ATOM 1660 N N . TYR B 1 97 ? -1.831 -22.047 -13.875 1 93.94 97 TYR B N 1
ATOM 1661 C CA . TYR B 1 97 ? -1.172 -23.25 -13.367 1 93.94 97 TYR B CA 1
ATOM 1662 C C . TYR B 1 97 ? -2.15 -24.406 -13.281 1 93.94 97 TYR B C 1
ATOM 1664 O O . TYR B 1 97 ? -1.821 -25.531 -13.672 1 93.94 97 TYR B O 1
ATOM 1672 N N . LYS B 1 98 ? -3.238 -24.172 -12.797 1 95.88 98 LYS B N 1
ATOM 1673 C CA . LYS B 1 98 ? -4.262 -25.203 -12.711 1 95.88 98 LYS B CA 1
ATOM 1674 C C . LYS B 1 98 ? -4.57 -25.781 -14.094 1 95.88 98 LYS B C 1
ATOM 1676 O O . LYS B 1 98 ? -4.691 -27 -14.25 1 95.88 98 LYS B O 1
ATOM 1681 N N . LYS B 1 99 ? -4.715 -25.016 -15.062 1 96.94 99 LYS B N 1
ATOM 1682 C CA . LYS B 1 99 ? -5 -25.453 -16.422 1 96.94 99 LYS B CA 1
ATOM 1683 C C . LYS B 1 99 ? -3.877 -26.344 -16.969 1 96.94 99 LYS B C 1
ATOM 1685 O O . LYS B 1 99 ? -4.133 -27.375 -17.578 1 96.94 99 LYS B O 1
ATOM 1690 N N . GLU B 1 100 ? -2.697 -25.875 -16.719 1 96.25 100 GLU B N 1
ATOM 1691 C CA . GLU B 1 100 ? -1.542 -26.641 -17.172 1 96.25 100 GLU B CA 1
ATOM 1692 C C . GLU B 1 100 ? -1.468 -28 -16.484 1 96.25 100 GLU B C 1
ATOM 1694 O O . GLU B 1 100 ? -1.195 -29.016 -17.125 1 96.25 100 GLU B O 1
ATOM 1699 N N . LEU B 1 101 ? -1.614 -28.031 -15.289 1 95.62 101 LEU B N 1
ATOM 1700 C CA . LEU B 1 101 ? -1.591 -29.281 -14.539 1 95.62 101 LEU B CA 1
ATOM 1701 C C . LEU B 1 101 ? -2.707 -30.219 -15.008 1 95.62 101 LEU B C 1
ATOM 1703 O O . LEU B 1 101 ? -2.498 -31.422 -15.148 1 95.62 101 LEU B O 1
ATOM 1707 N N . ASP B 1 102 ? -3.875 -29.703 -15.211 1 96.44 102 ASP B N 1
ATOM 1708 C CA . ASP B 1 102 ? -4.988 -30.5 -15.711 1 96.44 102 ASP B CA 1
ATOM 1709 C C . ASP B 1 102 ? -4.648 -31.141 -17.047 1 96.44 102 ASP B C 1
ATOM 1711 O O . ASP B 1 102 ? -4.973 -32.312 -17.297 1 96.44 102 ASP B O 1
ATOM 1715 N N . LYS B 1 103 ? -4.062 -30.375 -17.891 1 96.06 103 LYS B N 1
ATOM 1716 C CA . LYS B 1 103 ? -3.664 -30.875 -19.203 1 96.06 103 LYS B CA 1
ATOM 1717 C C . LYS B 1 103 ? -2.707 -32.062 -19.094 1 96.06 103 LYS B C 1
ATOM 1719 O O . LYS B 1 103 ? -2.918 -33.094 -19.719 1 96.06 103 LYS B O 1
ATOM 1724 N N . VAL B 1 104 ? -1.653 -31.953 -18.25 1 95.25 104 VAL B N 1
ATOM 1725 C CA . VAL B 1 104 ? -0.647 -33 -18.125 1 95.25 104 VAL B CA 1
ATOM 1726 C C . VAL B 1 104 ? -1.249 -34.219 -17.422 1 95.25 104 VAL B C 1
ATOM 1728 O O . VAL B 1 104 ? -0.936 -35.375 -17.766 1 95.25 104 VAL B O 1
ATOM 1731 N N . ASN B 1 105 ? -2.043 -33.906 -16.469 1 94.69 105 ASN B N 1
ATOM 1732 C CA . ASN B 1 105 ? -2.707 -35.031 -15.789 1 94.69 105 ASN B CA 1
ATOM 1733 C C . ASN B 1 105 ? -3.607 -35.812 -16.75 1 94.69 105 ASN B C 1
ATOM 1735 O O . ASN B 1 105 ? -3.68 -37.031 -16.672 1 94.69 105 ASN B O 1
ATOM 1739 N N . LYS B 1 106 ? -4.293 -35.094 -17.641 1 95.75 106 LYS B N 1
ATOM 1740 C CA . LYS B 1 106 ? -5.121 -35.781 -18.641 1 95.75 106 LYS B CA 1
ATOM 1741 C C . LYS B 1 106 ? -4.273 -36.656 -19.562 1 95.75 106 LYS B C 1
ATOM 1743 O O . LYS B 1 106 ? -4.668 -37.75 -19.922 1 95.75 106 LYS B O 1
ATOM 1748 N N . GLN B 1 107 ? -3.197 -36.156 -19.953 1 93.88 107 GLN B N 1
ATOM 1749 C CA . GLN B 1 107 ? -2.264 -36.906 -20.781 1 93.88 107 GLN B CA 1
ATOM 1750 C C . GLN B 1 107 ? -1.794 -38.156 -20.047 1 93.88 107 GLN B C 1
ATOM 1752 O O . GLN B 1 107 ? -1.717 -39.25 -20.656 1 93.88 107 GLN B O 1
ATOM 1757 N N . LEU B 1 108 ? -1.466 -38 -18.797 1 92.25 108 LEU B N 1
ATOM 1758 C CA . LEU B 1 108 ? -1.016 -39.125 -17.984 1 92.25 108 LEU B CA 1
ATOM 1759 C C . LEU B 1 108 ? -2.117 -40.188 -17.844 1 92.25 108 LEU B C 1
ATOM 1761 O O . LEU B 1 108 ? -1.857 -41.375 -17.969 1 92.25 108 LEU B O 1
ATOM 1765 N N . ASP B 1 109 ? -3.314 -39.688 -17.578 1 92.38 109 ASP B N 1
ATOM 1766 C CA . ASP B 1 109 ? -4.445 -40.594 -17.453 1 92.38 109 ASP B CA 1
ATOM 1767 C C . ASP B 1 109 ? -4.68 -41.375 -18.75 1 92.38 109 ASP B C 1
ATOM 1769 O O . ASP B 1 109 ? -4.926 -42.562 -18.734 1 92.38 109 ASP B O 1
ATOM 1773 N N . THR B 1 110 ? -4.637 -40.688 -19.922 1 91.94 110 THR B N 1
ATOM 1774 C CA . THR B 1 110 ? -4.848 -41.281 -21.234 1 91.94 110 THR B CA 1
ATOM 1775 C C . THR B 1 110 ? -3.791 -42.344 -21.516 1 91.94 110 THR B C 1
ATOM 1777 O O . THR B 1 110 ? -4.113 -43.438 -21.969 1 91.94 110 THR B O 1
ATOM 1780 N N . LEU B 1 111 ? -2.629 -42.094 -21.172 1 87.06 111 LEU B N 1
ATOM 1781 C CA . LEU B 1 111 ? -1.551 -43.062 -21.359 1 87.06 111 LEU B CA 1
ATOM 1782 C C . LEU B 1 111 ? -1.717 -44.25 -20.438 1 87.06 111 LEU B C 1
ATOM 1784 O O . LEU B 1 111 ? -1.488 -45.375 -20.844 1 87.06 111 LEU B O 1
ATOM 1788 N N . GLY B 1 112 ? -2.014 -43.906 -19.266 1 84.31 112 GLY B N 1
ATOM 1789 C CA . GLY B 1 112 ? -2.275 -45 -18.312 1 84.31 112 GLY B CA 1
ATOM 1790 C C . GLY B 1 112 ? -3.393 -45.906 -18.766 1 84.31 112 GLY B C 1
ATOM 1791 O O . GLY B 1 112 ? -3.291 -47.125 -18.625 1 84.31 112 GLY B O 1
ATOM 1792 N N . ASP B 1 113 ? -4.488 -45.312 -19.312 1 87.62 113 ASP B N 1
ATOM 1793 C CA . ASP B 1 113 ? -5.641 -46.062 -19.797 1 87.62 113 ASP B CA 1
ATOM 1794 C C . ASP B 1 113 ? -5.266 -46.906 -21 1 87.62 113 ASP B C 1
ATOM 1796 O O . ASP B 1 113 ? -5.797 -48.031 -21.172 1 87.62 113 ASP B O 1
ATOM 1800 N N . GLN B 1 114 ? -4.426 -46.438 -21.828 1 84.12 114 GLN B N 1
ATOM 1801 C CA . GLN B 1 114 ? -4.027 -47.156 -23.047 1 84.12 114 GLN B CA 1
ATOM 1802 C C . GLN B 1 114 ? -3.189 -48.375 -22.719 1 84.12 114 GLN B C 1
ATOM 1804 O O . GLN B 1 114 ? -3.215 -49.375 -23.453 1 84.12 114 GLN B O 1
ATOM 1809 N N . TYR B 1 115 ? -2.504 -48.469 -21.625 1 79.69 115 TYR B N 1
ATOM 1810 C CA . TYR B 1 115 ? -1.586 -49.562 -21.359 1 79.69 115 TYR B CA 1
ATOM 1811 C C . TYR B 1 115 ? -2.055 -50.406 -20.172 1 79.69 115 TYR B C 1
ATOM 1813 O O . TYR B 1 115 ? -1.352 -51.312 -19.719 1 79.69 115 TYR B O 1
ATOM 1821 N N . SER B 1 116 ? -3.076 -49.969 -19.469 1 67.69 116 SER B N 1
ATOM 1822 C CA . SER B 1 116 ? -3.697 -50.875 -18.531 1 67.69 116 SER B CA 1
ATOM 1823 C C . SER B 1 116 ? -4.5 -51.969 -19.266 1 67.69 116 SER B C 1
ATOM 1825 O O . SER B 1 116 ? -5.008 -51.719 -20.359 1 67.69 116 SER B O 1
#

Solvent-accessible surface area (backbone atoms only — not comparable to full-atom values): 12621 Å² total; per-residue (Å²): 122,58,73,56,72,46,65,45,93,40,90,93,47,54,51,70,48,84,54,79,84,46,44,27,84,76,74,67,38,54,13,22,41,36,24,27,52,45,53,55,47,48,40,35,40,26,37,25,50,62,56,55,89,91,44,83,70,60,25,42,67,49,68,70,52,77,82,64,57,68,63,34,26,53,46,35,41,48,53,50,50,53,31,50,52,35,49,51,46,39,54,51,50,50,54,52,49,51,52,52,48,51,52,53,49,48,52,39,51,53,51,50,61,71,73,101,124,59,74,57,70,46,64,44,93,38,90,94,45,56,51,71,47,82,55,80,86,47,44,26,85,76,74,68,39,53,14,23,40,34,24,27,53,43,52,56,46,49,41,36,39,27,37,24,50,61,58,55,91,89,44,84,71,61,30,44,68,48,70,71,52,76,81,61,58,68,63,34,27,53,46,36,40,50,53,49,50,53,31,49,50,35,50,51,46,39,54,52,50,48,53,52,50,52,51,51,49,50,52,53,50,49,52,40,51,53,52,49,60,70,73,100

Secondary structure (DSSP, 8-state):
--PPPPEE--TTS-EE-S-TT-B-TTT-SBPEEEEE-SGGGTT-EEEE--S-TTS-----EEESSPPPPHHHHHHHHHHHHHHHHHHHHHHHHHHHHHHHHHHHHHHHHHHHHHH-/--PPPPEE--TTS-EE-S-TT-B-TTT-SB-EEEEE-SGGGTT-EEEE--S-TTS-----EEESSPPPPHHHHHHHHHHHHHHHHHHHHHHHHHHHHHHHHHHHHHHHHHHHHHH-

InterPro domains:
  IPR010666 Zinc finger, GRF-type [PF06839] (23-66)
  IPR010666 Zinc finger, GRF-type [PS51999] (24-67)

pLDDT: mean 90.26, std 9.49, range [43.66, 98.38]

Sequence (232 aa):
MQANPGTTIDASFCGRVVDASITCRLHLAPCMKYVAFEGRGTGRRFYGCAVPQDGIDCGVAQWVDAPWPSILQRCLEKIWEMFHEENCGRVIDHAKYKKELDKVNKQLDTLGDQYSMQANPGTTIDASFCGRVVDASITCRLHLAPCMKYVAFEGRGTGRRFYGCAVPQDGIDCGVAQWVDAPWPSILQRCLEKIWEMFHEENCGRVIDHAKYKKELDKVNKQLDTLGDQYS

Organism: Triticum turgidum subsp. durum (NCBI:txid4567)